Protein 8XSN (pdb70)

Sequence (357 aa):
MAFLMHLLVCVFGMGSWVTINGLWVELPLLVMELPEGWYLPSYLTVVIQLANIGPLLVTLLHHFRPSCLSEVPIIFTLLGVGTVTCIIFAFLWNMTSWVLDGHHSIAFLVLTFFLALVDCTSSVTFLPFMSRLPTYYLTTFFVGEGLSGLLPALVALAQGSAHFSPLVFFLLLSIMMACCLVAFFVLQRCCPAHLAFIYTLVAFVNALTNGMLPSVQTYSCLSYGPVAYHLAATLSIVANPLASLVSMFLPNRSLLFLGVLSVLGTCFGGYNMAMAVMSPCPLLQGHWGGEVLIVASWVLFSGCLSYVKVMLGVVLRDLSRSALLWCGAAVQLGSLLGALLMFPLVNVLRLFSSADF

Foldseek 3Di:
DVVVLLVLLLLLLLQLCQPVLLCLLCVLPLAPLAPPHQQVLLLLLLLLLVLLVQQVVVVVCCVPCVPVDDQVVVLLVLLVLLLVLLLVCLPQQNDWDCPPNDIDRPVNSVSSSSNSNSSSNSVVSVVVVCVVPDPVSVVSSVLSNQCSNPVSLVVLVVCPPHPDDCSVSSVVVSVSSVVSSVSVVVVVLVDPCPLVVLLVLLLQLLLLPRAALSSLLCLQFCLLDSNLSSLLSSLLSNLLSVLLVCCVVDPDLDPVVLVVLSVVLVVLSVVSVQSSLVPNDGPQRNHPVVSVVSSVSSSSSSSSSSNSNNSSVVVQVVVDVVSVVSSSVSSSVSSNVSSVVVNCVCPVVPSGDDDDD

Organism: Homo sapiens (NCBI:txid9606)

Secondary structure (DSSP, 8-state):
-HHHHHHHHHHHHHTTSHHHHHHHHHHHHHTTSSS-GGGHHHHHHHHHHHTTHHHHHHHHHHHH-TTT--HHHHHHHHHHHHHHHHHHHHHHSS--EE-SSSEE-HHHHHHHHHHHHHHHHHHHHSHHHHTSS-GGGHHHHHHHHHGGGHHHHHHHHHH----S-HHHHHHHHHHHHHHHHHHHHHH----THHHHHHHHHHHHHHIIIIIIGGGGHHHHHGGG-HHHHHHHHHHHHHHHHHHHHHHHHS----HHHHHHHHHHHHHHHHHHHHHHTTTTS-TTTT-HHHHHHHHHHHHHHHHHHHHHHHHHHHHHHHH-SHHHHHHHHHHHHHHHHHHHHHHHHHTTS--S-----

Solvent-accessible surface area: 17174 Å² total; per-residue (Å²): 191,68,164,94,69,39,102,30,0,25,44,0,0,36,4,7,74,1,3,16,28,0,0,29,3,1,0,25,38,0,9,93,142,18,64,54,13,47,41,1,1,3,58,0,5,23,27,15,16,105,0,30,92,7,24,110,84,27,70,87,107,61,154,75,44,90,110,86,41,52,75,42,76,49,0,64,82,24,4,24,65,0,21,82,8,3,73,66,1,2,132,62,26,90,107,44,47,167,54,166,128,16,106,63,3,81,24,0,47,68,18,0,62,91,2,0,49,9,1,3,9,3,54,56,11,7,59,88,26,4,94,92,37,78,119,79,1,49,66,32,3,69,44,0,76,21,56,12,5,52,85,1,0,89,29,3,72,67,10,38,61,101,134,57,61,19,62,65,0,6,73,62,3,12,106,22,3,36,75,1,54,102,8,0,102,52,18,68,202,163,79,127,60,122,76,54,106,15,33,89,22,5,22,107,0,7,15,16,24,55,0,39,3,22,4,0,7,1,3,0,0,35,26,32,22,91,74,5,2,15,57,0,2,0,59,16,32,26,15,51,2,94,11,17,67,82,1,99,170,136,83,57,132,52,62,151,95,0,17,100,35,7,95,91,0,44,83,57,2,41,76,0,40,38,20,0,80,107,11,70,97,10,55,88,40,83,105,229,30,0,72,91,89,0,19,45,5,9,45,80,6,17,14,24,0,3,27,0,52,51,3,2,19,46,23,0,75,74,115,48,133,70,3,42,111,162,17,34,62,16,34,50,103,4,4,50,106,2,2,86,98,4,60,57,61,2,32,106,114,160,102,19,54,60,32,143,154

GO terms:
  GO:0005634 nucleus (C, IDA)
  GO:0005737 cytoplasm (C, IDA)
  GO:0005886 plasma membrane (C, IDA)
  GO:0032217 riboflavin transmembrane transporter activity (F, IDA)
  GO:0032218 riboflavin transport (P, IDA)
  GO:0005886 plasma membrane (C, EXP)
  GO:0016324 apical plasma membrane (C, EXP)
  GO:0007605 sensory perception of sound (P, IMP)
  GO:0005886 plasma membrane (C, TAS)
  GO:0032217 riboflavin transmembrane transporter activity (F, TAS)
  GO:0006771 riboflavin metabolic process (P, TAS)
  GO:0005515 protein binding (F, IPI)
  GO:0031965 nuclear membrane (C, EXP)
  GO:0005737 cytoplasm (C, EXP)

B-factor: mean 60.99, std 13.21, range [39.33, 116.62]

Structure (mmCIF, N/CA/C/O backbone):
data_8XSN
#
_entry.id   8XSN
#
_cell.length_a   1.00
_cell.length_b   1.00
_cell.length_c   1.00
_cell.angle_alpha   90.00
_cell.angle_beta   90.00
_cell.angle_gamma   90.00
#
_symmetry.space_group_name_H-M   'P 1'
#
loop_
_entity.id
_entity.type
_entity.pdbx_description
1 polymer 'Solute carrier family 52, riboflavin transporter, member 3'
2 non-polymer RIBOFLAVIN
#
loop_
_atom_site.group_PDB
_atom_site.id
_atom_site.type_symbol
_atom_site.label_atom_id
_atom_site.label_alt_id
_atom_site.label_comp_id
_atom_site.label_asym_id
_atom_site.label_entity_id
_atom_site.label_seq_id
_atom_site.pdbx_PDB_ins_code
_atom_site.Cartn_x
_atom_site.Cartn_y
_atom_site.Cartn_z
_atom_site.occupancy
_atom_site.B_iso_or_equiv
_atom_site.auth_seq_id
_atom_site.auth_comp_id
_atom_site.auth_asym_id
_atom_site.auth_atom_id
_atom_site.pdbx_PDB_model_num
ATOM 1 N N . MET A 1 1 ? 134.994 126.341 114.252 1.00 90.70 1 MET A N 1
ATOM 2 C CA . MET A 1 1 ? 134.934 125.934 115.649 1.00 90.70 1 MET A CA 1
ATOM 3 C C . MET A 1 1 ? 134.970 127.137 116.590 1.00 90.70 1 MET A C 1
ATOM 4 O O . MET A 1 1 ? 135.953 127.359 117.290 1.00 90.70 1 MET A O 1
ATOM 9 N N . ALA A 1 2 ? 133.891 127.923 116.588 1.00 88.17 2 ALA A N 1
ATOM 10 C CA . ALA A 1 2 ? 133.772 129.015 117.547 1.00 88.17 2 ALA A CA 1
ATOM 11 C C . ALA A 1 2 ? 133.343 128.516 118.920 1.00 88.17 2 ALA A C 1
ATOM 12 O O . ALA A 1 2 ? 133.717 129.110 119.937 1.00 88.17 2 ALA A O 1
ATOM 14 N N . PHE A 1 3 ? 132.559 127.433 118.975 1.00 87.96 3 PHE A N 1
ATOM 15 C CA . PHE A 1 3 ? 132.005 126.954 120.238 1.00 87.96 3 PHE A CA 1
ATOM 16 C C . PHE A 1 3 ? 132.989 126.119 121.050 1.00 87.96 3 PHE A C 1
ATOM 17 O O . PHE A 1 3 ? 132.860 126.053 122.281 1.00 87.96 3 PHE A O 1
ATOM 25 N N . LEU A 1 4 ? 133.965 125.476 120.405 1.00 83.43 4 LEU A N 1
ATOM 26 C CA . LEU A 1 4 ? 135.039 124.857 121.173 1.00 83.43 4 LEU A CA 1
ATOM 27 C C . LEU A 1 4 ? 135.833 125.914 121.922 1.00 83.43 4 LEU A C 1
ATOM 28 O O . LEU A 1 4 ? 136.290 125.679 123.047 1.00 83.43 4 LEU A O 1
ATOM 33 N N . MET A 1 5 ? 135.992 127.092 121.313 1.00 80.82 5 MET A N 1
ATOM 34 C CA . MET A 1 5 ? 136.593 128.220 122.013 1.00 80.82 5 MET A CA 1
ATOM 35 C C . MET A 1 5 ? 135.790 128.584 123.254 1.00 80.82 5 MET A C 1
ATOM 36 O O . MET A 1 5 ? 136.363 128.899 124.300 1.00 80.82 5 MET A O 1
ATOM 41 N N . HIS A 1 6 ? 134.460 128.522 123.170 1.00 75.87 6 HIS A N 1
ATOM 42 C CA . HIS A 1 6 ? 133.644 128.856 124.332 1.00 75.87 6 HIS A CA 1
ATOM 43 C C . HIS A 1 6 ? 133.775 127.803 125.430 1.00 75.87 6 HIS A C 1
ATOM 44 O O . HIS A 1 6 ? 133.863 128.145 126.614 1.00 75.87 6 HIS A O 1
ATOM 51 N N . LEU A 1 7 ? 133.794 126.519 125.063 1.00 71.63 7 LEU A N 1
ATOM 52 C CA . LEU A 1 7 ? 133.989 125.489 126.085 1.00 71.63 7 LEU A CA 1
ATOM 53 C C . LEU A 1 7 ? 135.349 125.631 126.763 1.00 71.63 7 LEU A C 1
ATOM 54 O O . LEU A 1 7 ? 135.450 125.542 127.996 1.00 71.63 7 LEU A O 1
ATOM 59 N N . LEU A 1 8 ? 136.408 125.843 125.977 1.00 65.92 8 LEU A N 1
ATOM 60 C CA . LEU A 1 8 ? 137.728 126.046 126.567 1.00 65.92 8 LEU A CA 1
ATOM 61 C C . LEU A 1 8 ? 137.757 127.285 127.448 1.00 65.92 8 LEU A C 1
ATOM 62 O O . LEU A 1 8 ? 138.363 127.267 128.520 1.00 65.92 8 LEU A O 1
ATOM 67 N N . VAL A 1 9 ? 137.117 128.372 127.017 1.00 66.29 9 VAL A N 1
ATOM 68 C CA . VAL A 1 9 ? 137.136 129.600 127.800 1.00 66.29 9 VAL A CA 1
ATOM 69 C C . VAL A 1 9 ? 136.397 129.402 129.121 1.00 66.29 9 VAL A C 1
ATOM 70 O O . VAL A 1 9 ? 136.817 129.914 130.166 1.00 66.29 9 VAL A O 1
ATOM 74 N N . CYS A 1 10 ? 135.314 128.626 129.106 1.00 69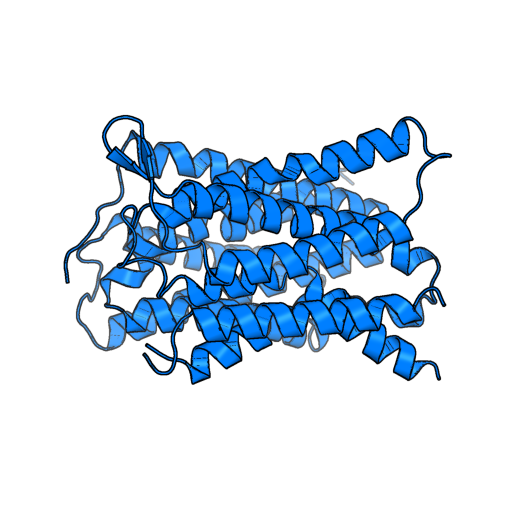.02 10 CYS A N 1
ATOM 75 C CA . CYS A 1 10 ? 134.619 128.301 130.349 1.00 69.02 10 CYS A CA 1
ATOM 76 C C . CYS A 1 10 ? 135.509 127.497 131.291 1.00 69.02 10 CYS A C 1
ATOM 77 O O . CYS A 1 10 ? 135.676 127.859 132.461 1.00 69.02 10 CYS A O 1
ATOM 80 N N . VAL A 1 11 ? 136.074 126.388 130.808 1.00 66.12 11 VAL A N 1
ATOM 81 C CA . VAL A 1 11 ? 136.885 125.558 131.692 1.00 66.12 11 VAL A CA 1
ATOM 82 C C . VAL A 1 11 ? 138.182 126.261 132.078 1.00 66.12 11 VAL A C 1
ATOM 83 O O . VAL A 1 11 ? 138.821 125.880 133.061 1.00 66.12 11 VAL A O 1
ATOM 87 N N . PHE A 1 12 ? 138.578 127.303 131.350 1.00 62.66 12 PHE A N 1
ATOM 88 C CA . PHE A 1 12 ? 139.788 128.036 131.702 1.00 62.66 12 PHE A CA 1
ATOM 89 C C . PHE A 1 12 ? 139.505 129.113 132.740 1.00 62.66 12 PHE A C 1
ATOM 90 O O . PHE A 1 12 ? 140.331 129.358 133.625 1.00 62.66 12 PHE A O 1
ATOM 98 N N . GLY A 1 13 ? 138.353 129.781 132.642 1.00 63.62 13 GLY A N 1
ATOM 99 C CA . GLY A 1 13 ? 137.985 130.755 133.655 1.00 63.62 13 GLY A CA 1
ATOM 100 C C . GLY A 1 13 ? 137.483 130.115 134.929 1.00 63.62 13 GLY A C 1
ATOM 101 O O . GLY A 1 13 ? 137.470 130.752 135.984 1.00 63.62 13 GLY A O 1
ATOM 102 N N . MET A 1 14 ? 137.053 128.856 134.846 1.00 65.99 14 MET A N 1
ATOM 103 C CA . MET A 1 14 ? 136.639 128.104 136.023 1.00 65.99 14 MET A CA 1
ATOM 104 C C . MET A 1 14 ? 137.751 128.036 137.063 1.00 65.99 14 MET A C 1
ATOM 105 O O . MET A 1 14 ? 137.538 128.326 138.243 1.00 65.99 14 MET A O 1
ATOM 110 N N . GLY A 1 15 ? 138.952 127.662 136.641 1.00 58.20 15 GLY A N 1
ATOM 111 C CA . GLY A 1 15 ? 140.046 127.486 137.573 1.00 58.20 15 GLY A CA 1
ATOM 112 C C . GLY A 1 15 ? 140.592 128.758 138.188 1.00 58.20 15 GLY A C 1
ATOM 113 O O . GLY A 1 15 ? 141.603 128.720 138.890 1.00 58.20 15 GLY A O 1
ATOM 114 N N . SER A 1 16 ? 139.937 129.893 137.944 1.00 54.18 16 SER A N 1
ATOM 115 C CA . SER A 1 16 ? 140.479 131.161 138.420 1.00 54.18 16 SER A CA 1
ATOM 116 C C . SER A 1 16 ? 140.362 131.307 139.930 1.00 54.18 16 SER A C 1
ATOM 117 O O . SER A 1 16 ? 141.109 132.085 140.528 1.00 54.18 16 SER A O 1
ATOM 120 N N . TRP A 1 17 ? 139.417 130.603 140.559 1.00 47.13 17 TRP A N 1
ATOM 121 C CA . TRP A 1 17 ? 139.236 130.688 142.002 1.00 47.13 17 TRP A CA 1
ATOM 122 C C . TRP A 1 17 ? 138.881 129.341 142.607 1.00 47.13 17 TRP A C 1
ATOM 123 O O . TRP A 1 17 ? 138.241 129.287 143.658 1.00 47.13 17 TRP A O 1
ATOM 134 N N . VAL A 1 18 ? 139.281 128.241 141.970 1.00 48.53 18 VAL A N 1
ATOM 135 C CA . VAL A 1 18 ? 138.780 126.938 142.395 1.00 48.53 18 VAL A CA 1
ATOM 136 C C . VAL A 1 18 ? 139.547 126.371 143.582 1.00 48.53 18 VAL A C 1
ATOM 137 O O . VAL A 1 18 ? 138.997 125.552 144.329 1.00 48.53 18 VAL A O 1
ATOM 141 N N . THR A 1 19 ? 140.788 126.802 143.805 1.00 47.14 19 THR A N 1
ATOM 142 C CA . THR A 1 19 ? 141.576 126.248 144.900 1.00 47.14 19 THR A CA 1
ATOM 143 C C . THR A 1 19 ? 141.110 126.788 146.246 1.00 47.14 19 THR A C 1
ATOM 144 O O . THR A 1 19 ? 140.924 126.026 147.199 1.00 47.14 19 THR A O 1
ATOM 148 N N . ILE A 1 20 ? 140.917 128.103 146.341 1.00 43.27 20 ILE A N 1
ATOM 149 C CA . ILE A 1 20 ? 140.420 128.698 147.579 1.00 43.27 20 ILE A CA 1
ATOM 150 C C . ILE A 1 20 ? 139.013 128.203 147.882 1.00 43.27 20 ILE A C 1
ATOM 151 O O . ILE A 1 20 ? 138.660 127.956 149.040 1.00 43.27 20 ILE A O 1
ATOM 156 N N . ASN A 1 21 ? 138.188 128.037 146.849 1.00 42.31 21 ASN A N 1
ATOM 157 C CA . ASN A 1 21 ? 136.837 127.544 147.073 1.00 42.31 21 ASN A CA 1
ATOM 158 C C . ASN A 1 21 ? 136.848 126.097 147.538 1.00 42.31 21 ASN A C 1
ATOM 159 O O . ASN A 1 21 ? 136.095 125.731 148.445 1.00 42.31 21 ASN A O 1
ATOM 164 N N . GLY A 1 22 ? 137.702 125.260 146.949 1.00 44.47 22 GLY A N 1
ATOM 165 C CA . GLY A 1 22 ? 137.830 123.898 147.443 1.00 44.47 22 GLY A CA 1
ATOM 166 C C . GLY A 1 22 ? 138.326 123.843 148.875 1.00 44.47 22 GLY A C 1
ATOM 167 O O . GLY A 1 22 ? 137.840 123.047 149.684 1.00 44.47 22 GLY A O 1
ATOM 168 N N . LEU A 1 23 ? 139.295 124.696 149.212 1.00 42.87 23 LEU A N 1
ATOM 169 C CA . LEU A 1 23 ? 139.788 124.757 150.583 1.00 42.87 23 LEU A CA 1
ATOM 170 C C . LEU A 1 23 ? 138.680 125.141 151.550 1.00 42.87 23 LEU A C 1
ATOM 171 O O . LEU A 1 23 ? 138.503 124.492 152.584 1.00 42.87 23 LEU A O 1
ATOM 176 N N . TRP A 1 24 ? 137.921 126.191 151.235 1.00 39.33 24 TRP A N 1
ATOM 177 C CA . TRP A 1 24 ? 136.880 126.641 152.149 1.00 39.33 24 TRP A CA 1
ATOM 178 C C . TRP A 1 24 ? 135.714 125.673 152.225 1.00 39.33 24 TRP A C 1
ATOM 179 O O . TRP A 1 24 ? 134.992 125.678 153.224 1.00 39.33 24 TRP A O 1
ATOM 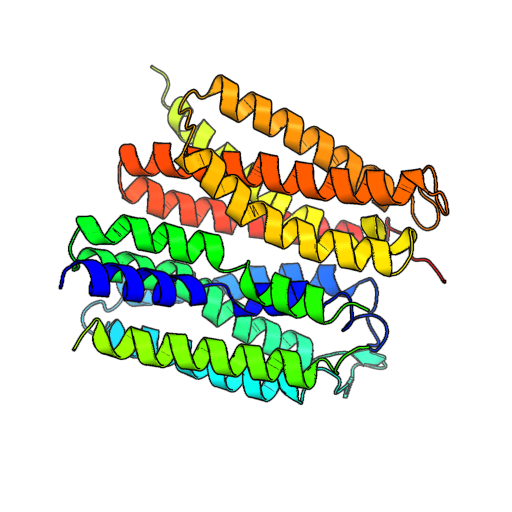190 N N . VAL A 1 25 ? 135.502 124.851 151.202 1.00 40.93 25 VAL A N 1
ATOM 191 C CA . VAL A 1 25 ? 134.430 123.871 151.300 1.00 40.93 25 VAL A CA 1
ATOM 192 C C . VAL A 1 25 ? 134.893 122.631 152.049 1.00 40.93 25 VAL A C 1
ATOM 193 O O . VAL A 1 25 ? 134.081 121.941 152.669 1.00 40.93 25 VAL A O 1
ATOM 197 N N . GLU A 1 26 ? 136.191 122.329 152.024 1.00 48.62 26 GLU A N 1
ATOM 198 C CA . GLU A 1 26 ? 136.702 121.229 152.836 1.00 48.62 26 GLU A CA 1
ATOM 199 C C . GLU A 1 26 ? 136.963 121.642 154.280 1.00 48.62 26 GLU A C 1
ATOM 200 O O . GLU A 1 26 ? 137.093 120.773 155.146 1.00 48.62 26 GLU A O 1
ATOM 206 N N . LEU A 1 27 ? 137.028 122.942 154.554 1.00 46.44 27 LEU A N 1
ATOM 207 C CA . LEU A 1 27 ? 137.336 123.419 155.900 1.00 46.44 27 LEU A CA 1
ATOM 208 C C . LEU A 1 27 ? 136.458 122.848 157.003 1.00 46.44 27 LEU A C 1
ATOM 209 O O . LEU A 1 27 ? 136.964 122.699 158.126 1.00 46.44 27 LEU A O 1
ATOM 214 N N . PRO A 1 28 ? 135.173 122.543 156.797 1.00 48.84 28 PRO A N 1
ATOM 215 C CA . PRO A 1 28 ? 134.404 121.901 157.871 1.00 48.84 28 PRO A CA 1
ATOM 216 C C . PRO A 1 28 ? 134.969 120.580 158.381 1.00 48.84 28 PRO A C 1
ATOM 217 O O . PRO A 1 28 ? 134.446 120.037 159.357 1.00 48.84 28 PRO A O 1
ATOM 221 N N . LEU A 1 29 ? 136.016 120.046 157.751 1.00 54.36 29 LEU A N 1
ATOM 222 C CA . LEU A 1 29 ? 136.715 118.881 158.277 1.00 54.36 29 LEU A CA 1
ATOM 223 C C . LEU A 1 29 ? 138.151 119.157 158.695 1.00 54.36 29 LEU A C 1
ATOM 224 O O . LEU A 1 29 ? 138.694 118.393 159.500 1.00 54.36 29 LEU A O 1
ATOM 229 N N . LEU A 1 30 ? 138.782 120.212 158.173 1.00 55.60 30 LEU A N 1
ATOM 230 C CA . LEU A 1 30 ? 140.164 120.510 158.537 1.00 55.60 30 LEU A CA 1
ATOM 231 C C . LEU A 1 30 ? 140.255 121.059 159.951 1.00 55.60 30 LEU A C 1
ATOM 232 O O . LEU A 1 30 ? 141.213 120.769 160.674 1.00 55.60 30 LEU A O 1
ATOM 237 N N . VAL A 1 31 ? 139.279 121.862 160.361 1.00 56.58 31 VAL A N 1
ATOM 238 C CA . VAL A 1 31 ? 139.164 122.258 161.756 1.00 56.58 31 VAL A CA 1
ATOM 239 C C . VAL A 1 31 ? 138.839 121.001 162.547 1.00 56.58 31 VAL A C 1
ATOM 240 O O . VAL A 1 31 ? 138.483 119.970 161.965 1.00 56.58 31 VAL A O 1
ATOM 244 N N . MET A 1 32 ? 138.980 121.066 163.869 1.00 69.44 32 MET A N 1
ATOM 245 C CA . MET A 1 32 ? 138.737 119.970 164.806 1.00 69.44 32 MET A CA 1
ATOM 246 C C . MET A 1 32 ? 139.849 118.924 164.808 1.00 69.44 32 MET A C 1
ATOM 247 O O . MET A 1 32 ? 139.782 117.977 165.600 1.00 69.44 32 MET A O 1
ATOM 249 N N . GLU A 1 33 ? 140.858 119.046 163.941 1.00 70.59 33 GLU A N 1
ATOM 250 C CA . GLU A 1 33 ? 142.026 118.177 164.036 1.00 70.59 33 GLU A CA 1
ATOM 251 C C . GLU A 1 33 ? 143.317 118.984 164.021 1.00 70.59 33 GLU A C 1
ATOM 252 O O . GLU A 1 33 ? 144.401 118.402 163.909 1.00 70.59 33 GLU A O 1
ATOM 258 N N . LEU A 1 34 ? 143.219 120.301 164.130 1.00 67.36 34 LEU A N 1
ATOM 259 C CA . LEU A 1 34 ? 144.332 121.232 164.159 1.00 67.36 34 LEU A CA 1
ATOM 260 C C . LEU A 1 34 ? 144.309 121.991 165.478 1.00 67.36 34 LEU A C 1
ATOM 261 O O . LEU A 1 34 ? 143.276 122.040 166.154 1.00 67.36 34 LEU A O 1
ATOM 266 N N . PRO A 1 35 ? 145.429 122.593 165.882 1.00 71.56 35 PRO A N 1
ATOM 267 C CA . PRO A 1 35 ? 145.432 123.301 167.166 1.00 71.56 35 PRO A CA 1
ATOM 268 C C . PRO A 1 35 ? 144.547 124.528 167.183 1.00 71.56 35 PRO A C 1
ATOM 269 O O . PRO A 1 35 ? 144.073 124.912 168.258 1.00 71.56 35 PRO A O 1
ATOM 273 N N . GLU A 1 36 ? 144.301 125.155 166.034 1.00 70.94 36 GLU A N 1
ATOM 274 C CA . GLU A 1 36 ? 143.625 126.449 166.041 1.00 70.94 36 GLU A CA 1
ATOM 275 C C . GLU A 1 36 ? 142.140 126.304 166.352 1.00 70.94 36 GLU A C 1
ATOM 276 O O . GLU A 1 36 ? 141.636 126.897 167.312 1.00 70.94 36 GLU A O 1
ATOM 282 N N . GLY A 1 37 ? 141.422 125.530 165.551 1.00 64.36 37 GLY A N 1
ATOM 283 C CA . GLY A 1 37 ? 140.002 125.364 165.801 1.00 64.36 37 GLY A CA 1
ATOM 284 C C . GLY A 1 37 ? 139.206 126.550 165.292 1.00 64.36 37 GLY A C 1
ATOM 285 O O . GLY A 1 37 ? 139.295 126.936 164.123 1.00 64.36 37 GLY A O 1
ATOM 286 N N . TRP A 1 38 ? 138.421 127.148 166.189 1.00 62.16 38 TRP A N 1
ATOM 287 C CA . TRP A 1 38 ? 137.420 128.128 165.788 1.00 62.16 38 TRP A CA 1
ATOM 288 C C . TRP A 1 38 ? 138.029 129.459 165.378 1.00 62.16 38 TRP A C 1
ATOM 289 O O . TRP A 1 38 ? 137.318 130.298 164.816 1.00 62.16 38 TRP A O 1
ATOM 300 N N . TYR A 1 39 ? 139.315 129.678 165.646 1.00 62.18 39 TYR A N 1
ATOM 301 C CA . TYR A 1 39 ? 139.990 130.914 165.258 1.00 62.18 39 TYR A CA 1
ATOM 302 C C . TYR A 1 39 ? 140.508 130.897 163.827 1.00 62.18 39 TYR A C 1
ATOM 303 O O . TYR A 1 39 ? 140.881 131.955 163.314 1.00 62.18 39 TYR A O 1
ATOM 312 N N . LEU A 1 40 ? 140.527 129.737 163.174 1.00 56.74 40 LEU A N 1
ATOM 313 C CA . LEU A 1 40 ? 141.245 129.593 161.908 1.00 56.74 40 LEU A CA 1
ATOM 314 C C . LEU A 1 40 ? 140.719 130.497 160.798 1.00 56.74 40 LEU A C 1
ATOM 315 O O . LEU A 1 40 ? 141.543 131.092 160.080 1.00 56.74 40 LEU A O 1
ATOM 320 N N . PRO A 1 41 ? 139.408 130.641 160.577 1.00 51.11 41 PRO A N 1
ATOM 321 C CA . PRO A 1 41 ? 138.966 131.573 159.533 1.00 51.11 41 PRO A CA 1
ATOM 322 C C . PRO A 1 41 ? 139.399 132.999 159.780 1.00 51.11 41 PRO A C 1
ATOM 323 O O . PRO A 1 41 ? 139.641 133.737 158.815 1.00 51.11 41 PRO A O 1
ATOM 327 N N . SER A 1 42 ? 139.522 133.407 161.044 1.00 50.39 42 SER A N 1
ATOM 328 C CA . SER A 1 42 ? 139.888 134.787 161.338 1.00 50.39 42 SER A CA 1
ATOM 329 C C . SER A 1 42 ? 141.250 135.144 160.766 1.00 50.39 42 SER A C 1
ATOM 330 O O . SER A 1 42 ? 141.443 136.263 160.281 1.00 50.39 42 SER A O 1
ATOM 333 N N . TYR A 1 43 ? 142.207 134.218 160.822 1.00 50.66 43 TYR A N 1
ATOM 334 C CA . TYR A 1 43 ? 143.479 134.426 160.146 1.00 50.66 43 TYR A CA 1
ATOM 335 C C . TYR A 1 43 ? 143.336 134.209 158.650 1.00 50.66 43 TYR A C 1
ATOM 336 O O . TYR A 1 43 ? 143.659 135.098 157.858 1.00 50.66 43 TYR A O 1
ATOM 345 N N . LEU A 1 44 ? 142.792 133.053 158.250 1.00 45.69 44 LEU A N 1
ATOM 346 C CA . LEU A 1 44 ? 142.684 132.709 156.835 1.00 45.69 44 LEU A CA 1
ATOM 347 C C . LEU A 1 44 ? 142.080 133.817 155.990 1.00 45.69 44 LEU A C 1
ATOM 348 O O . LEU A 1 44 ? 142.300 133.828 154.778 1.00 45.69 44 LEU A O 1
ATOM 353 N N . THR A 1 45 ? 141.331 134.743 156.580 1.00 44.64 45 THR A N 1
ATOM 354 C CA . THR A 1 45 ? 140.814 135.861 155.799 1.00 44.64 45 THR A CA 1
ATOM 355 C C . THR A 1 45 ? 141.847 136.977 155.650 1.00 44.64 45 THR A C 1
ATOM 356 O O . THR A 1 45 ? 142.049 137.502 154.549 1.00 44.64 45 THR A O 1
ATOM 360 N N . VAL A 1 46 ? 142.515 137.346 156.746 1.00 43.41 46 VAL A N 1
ATOM 361 C CA . VAL A 1 46 ? 143.521 138.405 156.681 1.00 43.41 46 VAL A CA 1
ATOM 362 C C . VAL A 1 46 ? 144.707 137.968 155.833 1.00 43.41 46 VAL A C 1
ATOM 363 O O . VAL A 1 46 ? 145.302 138.775 155.115 1.00 43.41 46 VAL A O 1
ATOM 367 N N . VAL A 1 47 ? 145.063 136.685 155.889 1.00 44.50 47 VAL A N 1
ATOM 368 C CA . VAL A 1 47 ? 146.146 136.174 155.049 1.00 44.50 47 VAL A CA 1
ATOM 369 C C . VAL A 1 47 ? 145.773 136.285 153.576 1.00 44.50 47 VAL A C 1
ATOM 370 O O . VAL A 1 47 ? 146.540 136.806 152.756 1.00 44.50 47 VAL A O 1
ATOM 374 N N . ILE A 1 48 ? 144.586 135.795 153.220 1.00 44.72 48 ILE A N 1
ATOM 375 C CA . ILE A 1 48 ? 144.142 135.856 151.832 1.00 44.72 48 ILE A CA 1
ATOM 376 C C . ILE A 1 48 ? 144.101 137.291 151.343 1.00 44.72 48 ILE A C 1
ATOM 377 O O . ILE A 1 48 ? 144.430 137.566 150.186 1.00 44.72 48 ILE A O 1
ATOM 382 N N . GLN A 1 49 ? 143.724 138.234 152.206 1.00 45.92 49 GLN A N 1
ATOM 383 C CA . GLN A 1 49 ? 143.624 139.618 151.760 1.00 45.92 49 GLN A CA 1
ATOM 384 C C . GLN A 1 49 ? 144.953 140.360 151.766 1.00 45.92 49 GLN A C 1
ATOM 385 O O . GLN A 1 49 ? 145.118 141.299 150.984 1.00 45.92 49 GLN A O 1
ATOM 391 N N . LEU A 1 50 ? 145.900 139.977 152.622 1.00 48.04 50 LEU A N 1
ATOM 392 C CA . LEU A 1 50 ? 147.250 140.515 152.511 1.00 48.04 50 LEU A CA 1
ATOM 393 C C . LEU A 1 50 ? 147.956 139.960 151.291 1.00 48.04 50 LEU A C 1
ATOM 394 O O . LEU A 1 50 ? 148.907 140.569 150.792 1.00 48.04 50 LEU A O 1
ATOM 399 N N . ALA A 1 51 ? 147.509 138.808 150.797 1.00 49.07 51 ALA A N 1
ATOM 400 C CA . ALA A 1 51 ? 148.061 138.257 149.568 1.00 49.07 51 ALA A CA 1
ATOM 401 C C . ALA A 1 51 ? 147.744 139.146 148.373 1.00 49.07 51 ALA A C 1
ATOM 402 O O . ALA A 1 51 ? 148.110 138.820 147.242 1.00 49.07 51 ALA A O 1
ATOM 404 N N . ASN A 1 52 ? 147.060 140.263 148.604 1.00 50.49 52 ASN A N 1
ATOM 405 C CA . ASN A 1 52 ? 146.872 141.271 147.566 1.00 50.49 52 ASN A CA 1
ATOM 406 C C . ASN A 1 52 ? 148.110 142.035 147.295 1.00 50.49 52 ASN A C 1
ATOM 407 O O . ASN A 1 52 ? 148.056 143.053 146.609 1.00 50.49 52 ASN A O 1
ATOM 412 N N . ILE A 1 53 ? 149.239 141.594 147.848 1.00 54.45 53 ILE A N 1
ATOM 413 C CA . ILE A 1 53 ? 150.525 142.136 147.439 1.00 54.45 53 ILE A CA 1
ATOM 414 C C . ILE A 1 53 ? 150.891 141.678 146.034 1.00 54.45 53 ILE A C 1
ATOM 415 O O . ILE A 1 53 ? 151.768 142.278 145.403 1.00 54.45 53 ILE A O 1
ATOM 420 N N . GLY A 1 54 ? 150.224 140.647 145.521 1.00 59.60 54 GLY A N 1
ATOM 421 C CA . GLY A 1 54 ? 150.466 140.152 144.190 1.00 59.60 54 GLY A CA 1
ATOM 422 C C . GLY A 1 54 ? 150.050 141.127 143.109 1.00 59.60 54 GLY A C 1
ATOM 423 O O . GLY A 1 54 ? 150.890 141.662 142.383 1.00 59.60 54 GLY A O 1
ATOM 424 N N . PRO A 1 55 ? 148.742 141.376 142.975 1.00 57.64 55 PRO A N 1
ATOM 425 C CA . PRO A 1 55 ? 148.280 142.277 141.907 1.00 57.64 55 PRO A CA 1
ATOM 426 C C . PRO A 1 55 ? 148.896 143.664 141.958 1.00 57.64 55 PRO A C 1
ATOM 427 O O . PRO A 1 55 ? 149.142 144.265 140.906 1.00 57.64 55 PRO A O 1
ATOM 431 N N . LEU A 1 56 ? 149.163 144.192 143.149 1.00 62.48 56 LEU A N 1
ATOM 432 C CA . LEU A 1 56 ? 149.872 145.462 143.242 1.00 62.48 56 LEU A CA 1
ATOM 433 C C . LEU A 1 56 ? 151.238 145.368 142.576 1.00 62.48 56 LEU A C 1
ATOM 434 O O . LEU A 1 56 ? 151.635 146.257 141.815 1.00 62.48 56 LEU A O 1
ATOM 439 N N . LEU A 1 57 ? 151.968 144.280 142.835 1.00 64.03 57 LEU A N 1
ATOM 440 C CA . LEU A 1 57 ? 153.297 144.133 142.249 1.00 64.03 57 LEU A CA 1
ATOM 441 C C . LEU A 1 57 ? 153.220 143.905 140.744 1.00 64.03 57 LEU A C 1
ATOM 442 O O . LEU A 1 57 ? 154.059 144.411 139.991 1.00 64.03 57 LEU A O 1
ATOM 447 N N . VAL A 1 58 ? 152.221 143.152 140.283 1.00 65.01 58 VAL A N 1
ATOM 448 C CA . VAL A 1 58 ? 152.067 142.937 138.846 1.00 65.01 58 VAL A CA 1
ATOM 449 C C . VAL A 1 58 ? 151.772 144.253 138.142 1.00 65.01 58 VAL A C 1
ATOM 450 O O . VAL A 1 58 ? 152.303 144.525 137.059 1.00 65.01 58 VAL A O 1
ATOM 454 N N . THR A 1 59 ? 150.938 145.102 138.746 1.00 67.54 59 THR A N 1
ATOM 455 C CA . THR A 1 59 ? 150.676 146.407 138.148 1.00 67.54 59 THR A CA 1
ATOM 456 C C . THR A 1 59 ? 151.923 147.281 138.171 1.00 67.54 59 THR A C 1
ATOM 457 O O . THR A 1 59 ? 152.217 147.982 137.195 1.00 67.54 59 THR A O 1
ATOM 461 N N . LEU A 1 60 ? 152.677 147.245 139.269 1.00 70.25 60 LEU A N 1
ATOM 462 C CA . LEU A 1 60 ? 153.916 148.012 139.320 1.00 70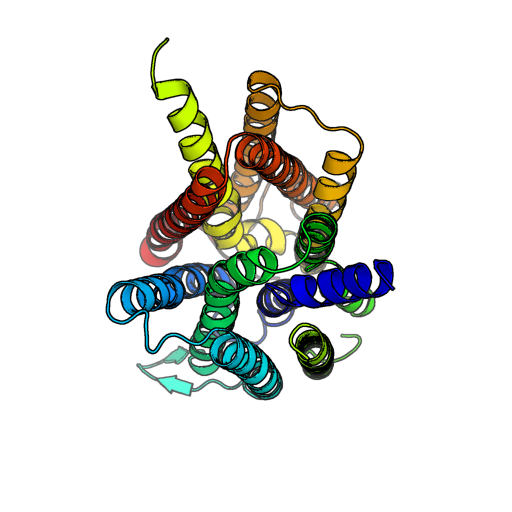.25 60 LEU A CA 1
ATOM 463 C C . LEU A 1 60 ? 154.876 147.582 138.216 1.00 70.25 60 LEU A C 1
ATOM 464 O O . LEU A 1 60 ? 155.528 148.422 137.585 1.00 70.25 60 LEU A O 1
ATOM 469 N N . LEU A 1 61 ? 154.966 146.277 137.964 1.00 73.83 61 LEU A N 1
ATOM 470 C CA . LEU A 1 61 ? 155.905 145.778 136.964 1.00 73.83 61 LEU A CA 1
ATOM 471 C C . LEU A 1 61 ? 155.392 146.020 135.549 1.00 73.83 61 LEU A C 1
ATOM 472 O O . LEU A 1 61 ? 156.184 146.130 134.606 1.00 73.83 61 LEU A O 1
ATOM 477 N N . HIS A 1 62 ? 154.071 146.080 135.371 1.00 80.15 62 HIS A N 1
ATOM 478 C CA . HIS A 1 62 ? 153.524 146.471 134.075 1.00 80.15 62 HIS A CA 1
ATOM 479 C C . HIS A 1 62 ? 153.797 147.940 133.786 1.00 80.15 62 HIS A C 1
ATOM 480 O O . HIS A 1 62 ? 154.025 148.323 132.634 1.00 80.15 62 HIS A O 1
ATOM 487 N N . HIS A 1 63 ? 153.764 148.781 134.822 1.00 86.06 63 HIS A N 1
ATOM 488 C CA . HIS A 1 63 ? 153.982 150.212 134.626 1.00 86.06 63 HIS A CA 1
ATOM 489 C C . HIS A 1 63 ? 155.462 150.538 134.456 1.00 86.06 63 HIS A C 1
ATOM 490 O O . HIS A 1 63 ? 155.824 151.439 133.691 1.00 86.06 63 HIS A O 1
ATOM 497 N N . PHE A 1 64 ? 156.333 149.827 135.175 1.00 86.87 64 PHE A N 1
ATOM 498 C CA . PHE A 1 64 ? 157.753 150.165 135.159 1.00 86.87 64 PHE A CA 1
ATOM 499 C C . PHE A 1 64 ? 158.404 149.788 133.833 1.00 86.87 64 PHE A C 1
ATOM 500 O O . PHE A 1 64 ? 158.976 150.644 133.148 1.00 86.87 64 PHE A O 1
ATOM 502 N N . ARG A 1 65 ? 158.331 148.513 133.453 1.00 89.58 65 ARG A N 1
ATOM 503 C CA . ARG A 1 65 ? 158.980 148.008 132.241 1.00 89.58 65 ARG A CA 1
ATOM 504 C C . ARG A 1 65 ? 157.996 147.150 131.461 1.00 89.58 65 ARG A C 1
ATOM 505 O O . ARG A 1 65 ? 158.071 145.915 131.475 1.00 89.58 65 ARG A O 1
ATOM 507 N N . PRO A 1 66 ? 157.055 147.780 130.748 1.00 93.83 66 PRO A N 1
ATOM 508 C CA . PRO A 1 66 ? 156.072 146.993 129.984 1.00 93.83 66 PRO A CA 1
ATOM 509 C C . PRO A 1 66 ? 156.690 146.201 128.848 1.00 93.83 66 PRO A C 1
ATOM 510 O O . PRO A 1 66 ? 156.067 145.258 128.344 1.00 93.83 66 PRO A O 1
ATOM 514 N N . SER A 1 67 ? 157.898 146.570 128.419 1.00 99.23 67 SER A N 1
ATOM 515 C CA . SER A 1 67 ? 158.546 145.854 127.326 1.00 99.23 67 SER A CA 1
ATOM 516 C C . SER A 1 67 ? 158.883 144.421 127.720 1.00 99.23 67 SER A C 1
ATOM 517 O O . SER A 1 67 ? 158.702 143.493 126.924 1.00 99.23 67 SER A O 1
ATOM 520 N N . CYS A 1 68 ? 159.380 144.220 128.943 1.00 99.12 68 CYS A N 1
ATOM 521 C CA . CYS A 1 68 ? 159.758 142.877 129.372 1.00 99.12 68 CYS A CA 1
ATOM 522 C C . CYS A 1 68 ? 158.533 142.029 129.686 1.00 99.12 68 CYS A C 1
ATOM 523 O O . CYS A 1 68 ? 158.622 140.796 129.746 1.00 99.12 68 CYS A O 1
ATOM 525 N N . LEU A 1 69 ? 157.385 142.670 129.898 1.00 95.68 69 LEU A N 1
ATOM 526 C CA . LEU A 1 69 ? 156.176 141.952 130.279 1.00 95.68 69 LEU A CA 1
ATOM 527 C C . LEU A 1 69 ? 155.783 140.929 129.218 1.00 95.68 69 LEU A C 1
ATOM 528 O O . LEU A 1 69 ? 155.743 141.227 128.021 1.00 95.68 69 LEU A O 1
ATOM 530 N N . SER A 1 70 ? 155.504 139.710 129.673 1.00 86.28 70 SER A N 1
ATOM 531 C CA . SER A 1 70 ? 155.043 138.619 128.827 1.00 86.28 70 SER A CA 1
ATOM 532 C C . SER A 1 70 ? 153.975 137.850 129.585 1.00 86.28 70 SER A C 1
ATOM 533 O O . SER A 1 70 ? 154.222 137.386 130.701 1.00 86.28 70 SER A O 1
ATOM 536 N N . GLU A 1 71 ? 152.797 137.703 128.975 1.00 83.25 71 GLU A N 1
ATOM 537 C CA . GLU A 1 71 ? 151.609 137.321 129.735 1.00 83.25 71 GLU A CA 1
ATOM 538 C C . GLU A 1 71 ? 151.482 135.808 129.886 1.00 83.25 71 GLU A C 1
ATOM 539 O O . GLU A 1 71 ? 151.135 135.311 130.965 1.00 83.25 71 GLU A O 1
ATOM 545 N N . VAL A 1 72 ? 151.731 135.061 128.814 1.00 74.18 72 VAL A N 1
ATOM 546 C CA . VAL A 1 72 ? 151.550 133.608 128.821 1.00 74.18 72 VAL A CA 1
ATOM 547 C C . VAL A 1 72 ? 152.541 132.914 129.757 1.00 74.18 72 VAL A C 1
ATOM 548 O O . VAL A 1 72 ? 152.153 131.955 130.443 1.00 74.18 72 VAL A O 1
ATOM 552 N N . PRO A 1 73 ? 153.813 133.326 129.832 1.00 73.25 73 PRO A N 1
ATOM 553 C CA . PRO A 1 73 ? 154.660 132.756 130.889 1.00 73.25 73 PRO A CA 1
ATOM 554 C C . PRO A 1 73 ? 154.133 133.064 132.275 1.00 73.25 73 PRO A C 1
ATOM 555 O O . PRO A 1 73 ? 154.211 132.210 133.163 1.00 73.25 73 PRO A O 1
ATOM 559 N N . ILE A 1 74 ? 153.571 134.259 132.475 1.00 70.46 74 ILE A N 1
ATOM 560 C CA . ILE A 1 74 ? 152.997 134.605 133.772 1.00 70.46 74 ILE A CA 1
ATOM 561 C C . ILE A 1 74 ? 151.871 133.646 134.128 1.00 70.46 74 ILE A C 1
ATOM 562 O O . ILE A 1 74 ? 151.818 133.110 135.242 1.00 70.46 74 ILE A O 1
ATOM 567 N N . ILE A 1 75 ? 150.966 133.392 133.183 1.00 65.25 75 ILE A N 1
ATOM 568 C CA . ILE A 1 75 ? 149.807 132.562 133.494 1.00 65.25 75 ILE A CA 1
ATOM 569 C C . ILE A 1 75 ? 150.207 131.098 133.640 1.00 65.25 75 ILE A C 1
ATOM 570 O O . ILE A 1 75 ? 149.648 130.371 134.474 1.00 65.25 75 ILE A O 1
ATOM 575 N N . PHE A 1 76 ? 151.185 130.634 132.857 1.00 66.05 76 PHE A N 1
ATOM 576 C CA . PHE A 1 76 ? 151.647 129.259 133.035 1.00 66.05 76 PHE A CA 1
ATOM 577 C C . PHE A 1 76 ? 152.348 129.090 134.376 1.00 66.05 76 PHE A C 1
ATOM 578 O O . PHE A 1 76 ? 152.184 128.064 135.048 1.00 66.05 76 PHE A O 1
ATOM 586 N N . THR A 1 77 ? 153.131 130.090 134.784 1.00 63.99 77 THR A N 1
ATOM 587 C CA . THR A 1 77 ? 153.689 130.099 136.128 1.00 63.99 77 THR A CA 1
ATOM 588 C C . THR A 1 77 ? 152.588 129.976 137.169 1.00 63.99 77 THR A C 1
ATOM 589 O O . THR A 1 77 ? 152.678 129.151 138.085 1.00 63.99 77 THR A O 1
ATOM 593 N N . LEU A 1 78 ? 151.533 130.784 137.036 1.00 58.10 78 LEU A N 1
ATOM 594 C CA . LEU A 1 78 ? 150.452 130.746 138.014 1.00 58.10 78 LEU A CA 1
ATOM 595 C C . LEU A 1 78 ? 149.808 129.371 138.084 1.00 58.10 78 LEU A C 1
ATOM 596 O O . LEU A 1 78 ? 149.613 128.835 139.180 1.00 58.10 78 LEU A O 1
ATOM 601 N N . LEU A 1 79 ? 149.503 128.765 136.936 1.00 58.54 79 LEU A N 1
ATOM 602 C CA . LEU A 1 79 ? 148.798 127.484 136.958 1.00 58.54 79 LEU A CA 1
ATOM 603 C C . LEU A 1 79 ? 149.681 126.346 137.462 1.00 58.54 79 LEU A C 1
ATOM 604 O O . LEU A 1 79 ? 149.212 125.476 138.208 1.00 58.54 79 LEU A O 1
ATOM 609 N N . GLY A 1 80 ? 150.960 126.330 137.078 1.00 57.49 80 GLY A N 1
ATOM 610 C CA . GLY A 1 80 ? 151.855 125.307 137.594 1.00 57.49 80 GLY A CA 1
ATOM 611 C C . GLY A 1 80 ? 152.081 125.430 139.089 1.00 57.49 80 GLY A C 1
ATOM 612 O O . GLY A 1 80 ? 152.107 124.427 139.810 1.00 57.49 80 GLY A O 1
ATOM 613 N N . VAL A 1 81 ? 152.258 126.661 139.574 1.00 56.58 81 VAL A N 1
ATOM 614 C CA . VAL A 1 81 ? 152.380 126.872 141.010 1.00 56.58 81 VAL A CA 1
ATOM 615 C C . VAL A 1 81 ? 151.115 126.409 141.715 1.00 56.58 81 VAL A C 1
ATOM 616 O O . VAL A 1 81 ? 151.177 125.800 142.787 1.00 56.58 81 VAL A O 1
ATOM 620 N N . GLY A 1 82 ? 149.951 126.663 141.116 1.00 55.51 82 GLY A N 1
ATOM 621 C CA . GLY A 1 82 ? 148.714 126.178 141.706 1.00 55.51 82 GLY A CA 1
ATOM 622 C C . GLY A 1 82 ? 148.690 124.668 141.842 1.00 55.51 82 GLY A C 1
ATOM 623 O O . GLY A 1 82 ? 148.351 124.131 142.900 1.00 55.51 82 GLY A O 1
ATOM 624 N N . THR A 1 83 ? 149.066 123.962 140.774 1.00 54.73 83 THR A N 1
ATOM 625 C CA . THR A 1 83 ? 149.023 122.500 140.806 1.00 54.73 83 THR A CA 1
ATOM 626 C C . THR A 1 83 ? 149.994 121.934 141.838 1.00 54.73 83 THR A C 1
ATOM 627 O O . THR A 1 83 ? 149.637 121.045 142.626 1.00 54.73 83 THR A O 1
ATOM 631 N N . VAL A 1 84 ? 151.234 122.434 141.852 1.00 54.10 84 VAL A N 1
ATOM 632 C CA . VAL A 1 84 ? 152.211 121.906 142.802 1.00 54.10 84 VAL A CA 1
ATOM 633 C C . VAL A 1 84 ? 151.815 122.259 144.230 1.00 54.10 84 VAL A C 1
ATOM 634 O O . VAL A 1 84 ? 151.992 121.455 145.153 1.00 54.10 84 VAL A O 1
ATOM 638 N N . THR A 1 85 ? 151.263 123.454 144.440 1.00 53.93 85 THR A N 1
ATOM 639 C CA . THR A 1 85 ? 150.841 123.842 145.777 1.00 53.93 85 THR A CA 1
ATOM 640 C C . THR A 1 85 ? 149.692 122.968 146.255 1.00 53.93 85 THR A C 1
ATOM 641 O O . THR A 1 85 ? 149.601 122.648 147.440 1.00 53.93 85 THR A O 1
ATOM 645 N N . CYS A 1 86 ? 148.818 122.543 145.343 1.00 53.79 86 CYS A N 1
ATOM 646 C CA . CYS A 1 86 ? 147.751 121.631 145.744 1.00 53.79 86 CYS A CA 1
ATOM 647 C C . CYS A 1 86 ? 148.296 120.249 146.087 1.00 53.79 86 CYS A C 1
ATOM 648 O O . CYS A 1 86 ? 147.877 119.641 147.080 1.00 53.79 86 CYS A O 1
ATOM 651 N N . ILE A 1 87 ? 149.233 119.733 145.285 1.00 52.01 87 ILE A N 1
ATOM 652 C CA . ILE A 1 87 ? 149.805 118.421 145.600 1.00 52.01 87 ILE A CA 1
ATOM 653 C C . ILE A 1 87 ? 150.530 118.462 146.940 1.00 52.01 87 ILE A C 1
ATOM 654 O O . ILE A 1 87 ? 150.532 117.480 147.693 1.00 52.01 87 ILE A O 1
ATOM 659 N N . ILE A 1 88 ? 151.166 119.594 147.253 1.00 53.88 88 ILE A N 1
ATOM 660 C CA . ILE A 1 88 ? 151.846 119.741 148.538 1.00 53.88 88 ILE A CA 1
ATOM 661 C C . ILE A 1 88 ? 150.834 119.855 149.670 1.00 53.88 88 ILE A C 1
ATOM 662 O O . ILE A 1 88 ? 150.936 119.162 150.688 1.00 53.88 88 ILE A O 1
ATOM 667 N N . PHE A 1 89 ? 149.835 120.724 149.503 1.00 54.96 89 PHE A N 1
ATOM 668 C CA . PHE A 1 89 ? 148.785 120.893 150.498 1.00 54.96 89 PHE A CA 1
ATOM 669 C C . PHE A 1 89 ? 148.109 119.571 150.816 1.00 54.96 89 PHE A C 1
ATOM 670 O O . PHE A 1 89 ? 147.578 119.387 151.914 1.00 54.96 89 PHE A O 1
ATOM 678 N N . ALA A 1 90 ? 148.102 118.643 149.863 1.00 56.69 90 ALA A N 1
ATOM 679 C CA . ALA A 1 90 ? 147.549 117.324 150.141 1.00 56.69 90 ALA A CA 1
ATOM 680 C C . ALA A 1 90 ? 148.272 116.646 151.297 1.00 56.69 90 ALA A C 1
ATOM 681 O O . ALA A 1 90 ? 147.658 115.896 152.063 1.00 56.69 90 ALA A O 1
ATOM 683 N N . PHE A 1 91 ? 149.576 116.898 151.447 1.00 59.22 91 PHE A N 1
ATOM 684 C CA . PHE A 1 91 ? 150.358 116.159 152.436 1.00 59.22 91 PHE A CA 1
ATOM 685 C C . PHE A 1 91 ? 150.714 117.016 153.647 1.00 59.22 91 PHE A C 1
ATOM 686 O O . PHE A 1 91 ? 150.860 116.494 154.756 1.00 59.22 91 PHE A O 1
ATOM 694 N N . LEU A 1 92 ? 150.876 118.325 153.458 1.00 57.75 92 LEU A N 1
ATOM 695 C CA . LEU A 1 92 ? 151.445 119.192 154.484 1.00 57.75 92 LEU A CA 1
ATOM 696 C C . LEU A 1 92 ? 150.400 120.017 155.229 1.00 57.75 92 LEU A C 1
ATOM 697 O O . LEU A 1 92 ? 150.752 121.008 155.873 1.00 57.75 92 LEU A O 1
ATOM 702 N N . TRP A 1 93 ? 149.124 119.638 155.166 1.00 62.55 93 TRP A N 1
ATOM 703 C CA . TRP A 1 93 ? 148.116 120.440 155.849 1.00 62.55 93 TRP A CA 1
ATOM 704 C C . TRP A 1 93 ? 148.085 120.158 157.344 1.00 62.55 93 TRP A C 1
ATOM 705 O O . TRP A 1 93 ? 147.947 121.092 158.139 1.00 62.55 93 TRP A O 1
ATOM 716 N N . ASN A 1 94 ? 148.233 118.900 157.752 1.00 68.18 94 ASN A N 1
ATOM 717 C CA . ASN A 1 94 ? 148.101 118.533 159.156 1.00 68.18 94 ASN A CA 1
ATOM 718 C C . ASN A 1 94 ? 149.422 118.546 159.912 1.00 68.18 94 ASN A C 1
ATOM 719 O O . ASN A 1 94 ? 149.427 118.280 161.117 1.00 68.18 94 ASN A O 1
ATOM 724 N N . MET A 1 95 ? 150.536 118.842 159.247 1.00 75.07 95 MET A N 1
ATOM 725 C CA . MET A 1 95 ? 151.808 118.953 159.944 1.00 75.07 95 MET A CA 1
ATOM 726 C C . MET A 1 95 ? 151.800 120.193 160.825 1.00 75.07 95 MET A C 1
ATOM 727 O O . MET A 1 95 ? 151.350 121.261 160.404 1.00 75.07 95 MET A O 1
ATOM 732 N N . THR A 1 96 ? 152.284 120.051 162.052 1.00 80.23 96 THR A N 1
ATOM 733 C CA . THR A 1 96 ? 152.324 121.150 163.003 1.00 80.23 96 THR A CA 1
ATOM 734 C C . THR A 1 96 ? 153.709 121.244 163.626 1.00 80.23 96 THR A C 1
ATOM 735 O O . THR A 1 96 ? 154.309 120.229 163.987 1.00 80.23 96 THR A O 1
ATOM 739 N N . SER A 1 97 ? 154.208 122.470 163.742 1.00 85.67 97 SER A N 1
ATOM 740 C CA . SER A 1 97 ? 155.527 122.749 164.286 1.00 85.67 97 SER A CA 1
ATOM 741 C C . SER A 1 97 ? 155.395 123.352 165.676 1.00 85.67 97 SER A C 1
ATOM 742 O O . SER A 1 97 ? 154.426 124.054 165.975 1.00 85.67 97 SER A O 1
ATOM 745 N N . TRP A 1 98 ? 156.378 123.075 166.525 1.00 89.32 98 TRP A N 1
ATOM 746 C CA . TRP A 1 98 ? 156.429 123.656 167.864 1.00 89.32 98 TRP A CA 1
ATOM 747 C C . TRP A 1 98 ? 157.283 124.914 167.806 1.00 89.32 98 TRP A C 1
ATOM 748 O O . TRP A 1 98 ? 158.512 124.843 167.786 1.00 89.32 98 TRP A O 1
ATOM 759 N N . VAL A 1 99 ? 156.634 126.075 167.775 1.00 89.73 99 VAL A N 1
ATOM 760 C CA . VAL A 1 99 ? 157.335 127.349 167.723 1.00 89.73 99 VAL A CA 1
ATOM 761 C C . VAL A 1 99 ? 156.699 128.310 168.715 1.00 89.73 99 VAL A C 1
ATOM 762 O O . VAL A 1 99 ? 155.514 128.200 169.042 1.00 89.73 99 VAL A O 1
ATOM 766 N N . LEU A 1 100 ? 157.508 129.250 169.209 1.00 95.51 100 LEU A N 1
ATOM 767 C CA . LEU A 1 100 ? 157.020 130.379 170.006 1.00 95.51 100 LEU A CA 1
ATOM 768 C C . LEU A 1 100 ? 156.272 129.911 171.254 1.00 95.51 100 LEU A C 1
ATOM 769 O O . LEU A 1 100 ? 155.341 130.569 171.721 1.00 95.51 100 LEU A O 1
ATOM 774 N N . ASP A 1 101 ? 156.686 128.763 171.794 1.00 96.63 101 ASP A N 1
ATOM 775 C CA . ASP A 1 101 ? 156.066 128.164 172.980 1.00 96.63 101 ASP A CA 1
ATOM 776 C C . ASP A 1 101 ? 154.586 127.866 172.743 1.00 96.63 101 ASP A C 1
ATOM 777 O O . ASP A 1 101 ? 153.708 128.354 173.457 1.00 96.63 101 ASP A O 1
ATOM 782 N N . GLY A 1 102 ? 154.303 127.075 171.717 1.00 91.43 102 GLY A N 1
ATOM 783 C CA . GLY A 1 102 ? 152.936 126.690 171.434 1.00 91.43 102 GLY A CA 1
ATOM 784 C C . GLY A 1 102 ? 152.846 125.995 170.098 1.00 91.43 102 GLY A C 1
ATOM 785 O O . GLY A 1 102 ? 153.747 126.098 169.261 1.00 91.43 102 GLY A O 1
ATOM 786 N N . HIS A 1 103 ? 151.748 125.274 169.913 1.00 86.33 103 HIS A N 1
ATOM 787 C CA . HIS A 1 103 ? 151.482 124.666 168.619 1.00 86.33 103 HIS A CA 1
ATOM 788 C C . HIS A 1 103 ? 150.931 125.712 167.659 1.00 86.33 103 HIS A C 1
ATOM 789 O O . HIS A 1 103 ? 150.099 126.541 168.037 1.00 86.33 103 HIS A O 1
ATOM 796 N N . HIS A 1 104 ? 151.409 125.682 166.419 1.00 77.79 104 HIS A N 1
ATOM 797 C CA . HIS A 1 104 ? 150.937 126.601 165.399 1.00 77.79 104 HIS A CA 1
ATOM 798 C C . HIS A 1 104 ? 150.939 125.876 164.066 1.00 77.79 104 HIS A C 1
ATOM 799 O O . HIS A 1 104 ? 151.700 124.927 163.868 1.00 77.79 104 HIS A O 1
ATOM 806 N N . SER A 1 105 ? 150.073 126.319 163.156 1.00 66.68 105 SER A N 1
ATOM 807 C CA . SER A 1 105 ? 149.986 125.732 161.820 1.00 66.68 105 SER A CA 1
ATOM 808 C C . SER A 1 105 ? 150.658 126.682 160.833 1.00 66.68 105 SER A C 1
ATOM 809 O O . SER A 1 105 ? 150.019 127.500 160.174 1.00 66.68 105 SER A O 1
ATOM 812 N N . ILE A 1 106 ? 151.981 126.557 160.732 1.00 58.00 106 ILE A N 1
ATOM 813 C CA . ILE A 1 106 ? 152.748 127.438 159.861 1.00 58.00 106 ILE A CA 1
ATOM 814 C C . ILE A 1 106 ? 152.649 126.986 158.411 1.00 58.00 106 ILE A C 1
ATOM 815 O O . ILE A 1 106 ? 152.521 127.813 157.499 1.00 58.00 106 ILE A O 1
ATOM 820 N N . ALA A 1 107 ? 152.703 125.674 158.175 1.00 51.72 107 ALA A N 1
ATOM 821 C CA . ALA A 1 107 ? 152.578 125.162 156.815 1.00 51.72 107 ALA A CA 1
ATOM 822 C C . ALA A 1 107 ? 151.237 125.541 156.204 1.00 51.72 107 ALA A C 1
ATOM 823 O O . ALA A 1 107 ? 151.180 126.014 155.064 1.00 51.72 107 ALA A O 1
ATOM 825 N N . PHE A 1 108 ? 150.151 125.339 156.952 1.00 54.72 108 PHE A N 1
ATOM 826 C CA . PHE A 1 108 ? 148.820 125.725 156.493 1.00 54.72 108 PHE A CA 1
ATOM 827 C C . PHE A 1 108 ? 148.780 127.197 156.110 1.00 54.72 108 PHE A C 1
ATOM 828 O O . PHE A 1 108 ? 148.310 127.554 155.026 1.00 54.72 108 PHE A O 1
ATOM 836 N N . LEU A 1 109 ? 149.286 128.068 156.986 1.00 51.27 109 LEU A N 1
ATOM 837 C CA . LEU A 1 109 ? 149.201 129.504 156.738 1.00 51.27 109 LEU A CA 1
ATOM 838 C C . LEU A 1 109 ? 150.003 129.917 155.510 1.00 51.27 109 LEU A C 1
ATOM 839 O O . LEU A 1 109 ? 149.505 130.668 154.666 1.00 51.27 109 LEU A O 1
ATOM 844 N N . VAL A 1 110 ? 151.238 129.433 155.376 1.00 48.72 110 VAL A N 1
ATOM 845 C CA . VAL A 1 110 ? 152.057 129.883 154.253 1.00 48.72 110 VAL A CA 1
ATOM 846 C C . VAL A 1 110 ? 151.564 129.276 152.942 1.00 48.72 110 VAL A C 1
ATOM 847 O O . VAL A 1 110 ? 151.591 129.933 151.893 1.00 48.72 110 VAL A O 1
ATOM 851 N N . LEU A 1 111 ? 151.076 128.032 152.969 1.00 48.91 111 LEU A N 1
ATOM 852 C CA . LEU A 1 111 ? 150.534 127.455 151.743 1.00 48.91 111 LEU A CA 1
ATOM 853 C C . LEU A 1 111 ? 149.236 128.141 151.336 1.00 48.91 111 LEU A C 1
ATOM 854 O O . LEU A 1 111 ? 148.965 128.304 150.141 1.00 48.91 111 LEU A O 1
ATOM 859 N N . THR A 1 112 ? 148.421 128.557 152.309 1.00 48.76 112 THR A N 1
ATOM 860 C CA . THR A 1 112 ? 147.248 129.357 151.983 1.00 48.76 112 THR A CA 1
ATOM 861 C C . THR A 1 112 ? 147.657 130.702 151.410 1.00 48.76 112 THR A C 1
ATOM 862 O O . THR A 1 112 ? 147.000 131.225 150.507 1.00 48.76 112 THR A O 1
ATOM 866 N N . PHE A 1 113 ? 148.744 131.278 151.921 1.00 48.34 113 PHE A N 1
ATOM 867 C CA . PHE A 1 113 ? 149.262 132.510 151.341 1.00 48.34 113 PHE A CA 1
ATOM 868 C C . PHE A 1 113 ? 149.650 132.303 149.887 1.00 48.34 113 PHE A C 1
ATOM 869 O O . PHE A 1 113 ? 149.380 133.159 149.041 1.00 48.34 113 PHE A O 1
ATOM 877 N N . PHE A 1 114 ? 150.254 131.158 149.568 1.00 48.79 114 PHE A N 1
ATOM 878 C CA . PHE A 1 114 ? 150.651 130.898 148.184 1.00 48.79 114 PHE A CA 1
ATOM 879 C C . PHE A 1 114 ? 149.438 130.688 147.280 1.00 48.79 114 PHE A C 1
ATOM 880 O O . PHE A 1 114 ? 149.374 131.238 146.173 1.00 48.79 114 PHE A O 1
ATOM 888 N N . LEU A 1 115 ? 148.468 129.884 147.728 1.00 49.05 115 LEU A N 1
ATOM 889 C CA . LEU A 1 115 ? 147.254 129.677 146.938 1.00 49.05 115 LEU A CA 1
ATOM 890 C C . LEU A 1 115 ? 146.504 130.985 146.726 1.00 49.05 115 LEU A C 1
ATOM 891 O O . LEU A 1 115 ? 146.005 131.254 145.627 1.00 49.05 115 LEU A O 1
ATOM 896 N N . ALA A 1 116 ? 146.405 131.806 147.770 1.00 48.13 116 ALA A N 1
ATOM 897 C CA . ALA A 1 116 ? 145.725 133.085 147.652 1.00 48.13 116 ALA A CA 1
ATOM 898 C C . ALA A 1 116 ? 146.494 134.034 146.751 1.00 48.13 116 ALA A C 1
ATOM 899 O O . ALA A 1 116 ? 145.889 134.833 146.038 1.00 48.13 116 ALA A O 1
ATOM 901 N N . LEU A 1 117 ? 147.825 133.957 146.758 1.00 50.41 117 LEU A N 1
ATOM 902 C CA . LEU A 1 117 ? 148.616 134.759 145.833 1.00 50.41 117 LEU A CA 1
ATOM 903 C C . LEU A 1 117 ? 148.328 134.366 144.394 1.00 50.41 117 LEU A C 1
ATOM 904 O O . LEU A 1 117 ? 148.123 135.231 143.534 1.00 50.41 117 LEU A O 1
ATOM 909 N N . VAL A 1 118 ? 148.271 133.061 144.127 1.00 51.23 118 VAL A N 1
ATOM 910 C CA . VAL A 1 118 ? 147.973 132.582 142.779 1.00 51.23 118 VAL A CA 1
ATOM 911 C C . VAL A 1 118 ? 146.588 133.030 142.335 1.00 51.23 118 VAL A C 1
ATOM 912 O O . VAL A 1 118 ? 146.421 133.580 141.240 1.00 51.23 118 VAL A O 1
ATOM 916 N N . ASP A 1 119 ? 145.572 132.821 143.175 1.00 51.10 119 ASP A N 1
ATOM 917 C CA . ASP A 1 119 ? 144.213 133.168 142.764 1.00 51.10 119 ASP A CA 1
ATOM 918 C C . ASP A 1 119 ? 143.989 134.676 142.702 1.00 51.10 119 ASP A C 1
ATOM 919 O O . ASP A 1 119 ? 143.232 135.153 141.854 1.00 51.10 119 ASP A O 1
ATOM 924 N N . CYS A 1 120 ? 144.630 135.449 143.577 1.00 52.91 120 CYS A N 1
ATOM 925 C CA . CYS A 1 120 ? 144.500 136.897 143.512 1.00 52.91 120 CYS A CA 1
ATOM 926 C C . CYS A 1 120 ? 145.196 137.455 142.282 1.00 52.91 120 CYS A C 1
ATOM 927 O O . CYS A 1 120 ? 144.734 138.443 141.703 1.00 52.91 120 CYS A O 1
ATOM 930 N N . THR A 1 121 ? 146.316 136.850 141.873 1.00 54.20 121 THR A N 1
ATOM 931 C CA . THR A 1 121 ? 146.997 137.315 140.670 1.00 54.20 121 THR A CA 1
ATOM 932 C C . THR A 1 121 ? 146.267 136.874 139.410 1.00 54.20 121 THR A C 1
ATOM 933 O O . THR A 1 121 ? 146.336 137.552 138.377 1.00 54.20 121 THR A O 1
ATOM 937 N N . SER A 1 122 ? 145.568 135.741 139.471 1.00 54.59 122 SER A N 1
ATOM 938 C CA . SER A 1 122 ? 144.756 135.338 138.333 1.00 54.59 122 SER A CA 1
ATOM 939 C C . SER A 1 122 ? 143.691 136.375 138.017 1.00 54.59 122 SER A C 1
ATOM 940 O O . SER A 1 122 ? 143.390 136.612 136.844 1.00 54.59 122 SER A O 1
ATOM 943 N N . SER A 1 123 ? 143.124 137.010 139.042 1.00 55.42 123 SER A N 1
ATOM 944 C CA . SER A 1 123 ? 142.047 137.969 138.820 1.00 55.42 123 SER A CA 1
ATOM 945 C C . SER A 1 123 ? 142.476 139.094 137.891 1.00 55.42 123 SER A C 1
ATOM 946 O O . SER A 1 123 ? 141.694 139.538 137.046 1.00 55.42 123 SER A O 1
ATOM 949 N N . VAL A 1 124 ? 143.712 139.566 138.025 1.00 54.66 124 VAL A N 1
ATOM 950 C CA . VAL A 1 124 ? 144.179 140.686 137.218 1.00 54.66 124 VAL A CA 1
ATOM 951 C C . VAL A 1 124 ? 144.966 140.244 135.990 1.00 54.66 124 VAL A C 1
ATOM 952 O O . VAL A 1 124 ? 145.140 141.049 135.064 1.00 54.66 124 VAL A O 1
ATOM 956 N N . THR A 1 125 ? 145.456 139.008 135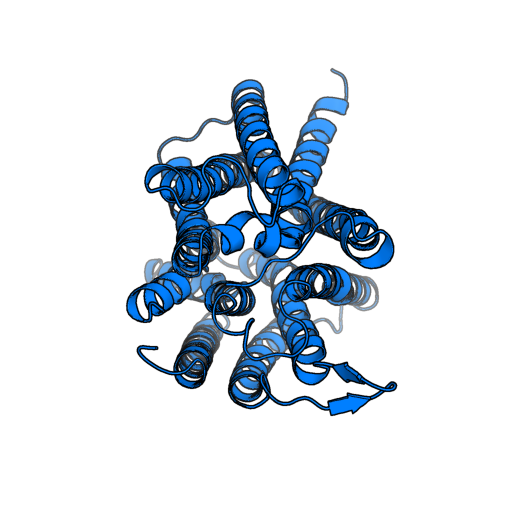.950 1.00 56.19 125 THR A N 1
ATOM 957 C CA . THR A 1 125 ? 146.151 138.546 134.757 1.00 56.19 125 THR A CA 1
ATOM 958 C C . THR A 1 125 ? 145.253 137.777 133.803 1.00 56.19 125 THR A C 1
ATOM 959 O O . THR A 1 125 ? 145.717 137.380 132.733 1.00 56.19 125 THR A O 1
ATOM 963 N N . PHE A 1 126 ? 143.992 137.550 134.152 1.00 58.85 126 PHE A N 1
ATOM 964 C CA . PHE A 1 126 ? 143.117 136.796 133.270 1.00 58.85 126 PHE A CA 1
ATOM 965 C C . PHE A 1 126 ? 142.242 137.670 132.387 1.00 58.85 126 PHE A C 1
ATOM 966 O O . PHE A 1 126 ? 141.801 137.211 131.332 1.00 58.85 126 PHE A O 1
ATOM 974 N N . LEU A 1 127 ? 141.955 138.908 132.787 1.00 62.71 127 LEU A N 1
ATOM 975 C CA . LEU A 1 127 ? 141.087 139.741 131.957 1.00 62.71 127 LEU A CA 1
ATOM 976 C C . LEU A 1 127 ? 141.783 140.242 130.699 1.00 62.71 127 LEU A C 1
ATOM 977 O O . LEU A 1 127 ? 141.251 140.014 129.601 1.00 62.71 127 LEU A O 1
ATOM 982 N N . PRO A 1 128 ? 142.946 140.901 130.760 1.00 60.37 128 PRO A N 1
ATOM 983 C CA . PRO A 1 128 ? 143.579 141.364 129.514 1.00 60.37 128 PRO A CA 1
ATOM 984 C C . PRO A 1 128 ? 144.029 140.243 128.586 1.00 60.37 128 PRO A C 1
ATOM 985 O O . PRO A 1 128 ? 144.593 140.536 127.527 1.00 60.37 128 PRO A O 1
ATOM 989 N N . PHE A 1 129 ? 143.820 138.979 128.951 1.00 63.43 129 PHE A N 1
ATOM 990 C CA . PHE A 1 129 ? 144.053 137.893 128.007 1.00 63.43 129 PHE A CA 1
ATOM 991 C C . PHE A 1 129 ? 142.873 137.737 127.060 1.00 63.43 129 PHE A C 1
ATOM 992 O O . PHE A 1 129 ? 143.038 137.311 125.912 1.00 63.43 129 PHE A O 1
ATOM 1000 N N . MET A 1 130 ? 141.663 138.036 127.538 1.00 68.27 130 MET A N 1
ATOM 1001 C CA . MET A 1 130 ? 140.480 137.957 126.691 1.00 68.27 130 MET A CA 1
ATOM 1002 C C . MET A 1 130 ? 140.281 139.193 125.823 1.00 68.27 130 MET A C 1
ATOM 1003 O O . MET A 1 130 ? 139.360 139.204 125.000 1.00 68.27 130 MET A O 1
ATOM 1008 N N . SER A 1 131 ? 141.103 140.230 125.984 1.00 71.88 131 SER A N 1
ATOM 1009 C CA . SER A 1 131 ? 140.971 141.408 125.136 1.00 71.88 131 SER A CA 1
ATOM 1010 C C . SER A 1 131 ? 141.430 141.147 123.710 1.00 71.88 131 SER A C 1
ATOM 1011 O O . SER A 1 131 ? 140.955 141.818 122.789 1.00 71.88 131 SER A O 1
ATOM 1014 N N . ARG A 1 132 ? 142.348 140.203 123.504 1.00 73.13 132 ARG A N 1
ATOM 1015 C CA . ARG A 1 132 ? 142.811 139.898 122.154 1.00 73.13 132 ARG A CA 1
ATOM 1016 C C . ARG A 1 132 ? 141.930 138.869 121.453 1.00 73.13 132 ARG A C 1
ATOM 1017 O O . ARG A 1 132 ? 141.908 138.816 120.219 1.00 73.13 132 ARG A O 1
ATOM 1019 N N . LEU A 1 133 ? 141.209 138.048 122.210 1.00 72.67 133 LEU A N 1
ATOM 1020 C CA . LEU A 1 133 ? 140.342 137.029 121.644 1.00 72.67 133 LEU A CA 1
ATOM 1021 C C . LEU A 1 133 ? 139.078 137.675 121.068 1.00 72.67 133 LEU A C 1
ATOM 1022 O O . LEU A 1 133 ? 138.895 138.891 121.169 1.00 72.67 133 LEU A O 1
ATOM 1027 N N . PRO A 1 134 ? 138.195 136.900 120.424 1.00 76.96 134 PRO A N 1
ATOM 1028 C CA . PRO A 1 134 ? 136.922 137.477 119.976 1.00 76.96 134 PRO A CA 1
ATOM 1029 C C . PRO A 1 134 ? 136.080 137.964 121.146 1.00 76.96 134 PRO A C 1
ATOM 1030 O O . PRO A 1 134 ? 136.150 137.448 122.263 1.00 76.96 134 PRO A O 1
ATOM 1034 N N . THR A 1 135 ? 135.264 138.982 120.871 1.00 76.98 135 THR A N 1
ATOM 1035 C CA . THR A 1 135 ? 134.379 139.509 121.902 1.00 76.98 135 THR A CA 1
ATOM 1036 C C . THR A 1 135 ? 133.219 138.559 122.165 1.00 76.98 135 THR A C 1
ATOM 1037 O O . THR A 1 135 ? 132.678 138.522 123.275 1.00 76.98 135 THR A O 1
ATOM 1041 N N . TYR A 1 136 ? 132.823 137.782 121.155 1.00 78.53 136 TYR A N 1
ATOM 1042 C CA . TYR A 1 136 ? 131.745 136.814 121.324 1.00 78.53 136 TYR A CA 1
ATOM 1043 C C . TYR A 1 136 ? 132.116 135.683 122.276 1.00 78.53 136 TYR A C 1
ATOM 1044 O O . TYR A 1 136 ? 131.238 134.903 122.661 1.00 78.53 136 TYR A O 1
ATOM 1046 N N . TYR A 1 137 ? 133.395 135.555 122.638 1.00 77.80 137 TYR A N 1
ATOM 1047 C CA . TYR A 1 137 ? 133.856 134.543 123.585 1.00 77.80 137 TYR A CA 1
ATOM 1048 C C . TYR A 1 137 ? 134.074 135.093 124.985 1.00 77.80 137 TYR A C 1
ATOM 1049 O O . TYR A 1 137 ? 134.579 134.368 125.845 1.00 77.80 137 TYR A O 1
ATOM 1051 N N . LEU A 1 138 ? 133.704 136.347 125.230 1.00 72.70 138 LEU A N 1
ATOM 1052 C CA . LEU A 1 138 ? 133.982 136.989 126.506 1.00 72.70 138 LEU A CA 1
ATOM 1053 C C . LEU A 1 138 ? 132.980 136.613 127.588 1.00 72.70 138 LEU A C 1
ATOM 1054 O O . LEU A 1 138 ? 133.311 136.702 128.774 1.00 72.70 138 LEU A O 1
ATOM 1059 N N . THR A 1 139 ? 131.778 136.176 127.214 1.00 73.84 139 THR A N 1
ATOM 1060 C CA . THR A 1 139 ? 130.728 135.952 128.204 1.00 73.84 139 THR A CA 1
ATOM 1061 C C . THR A 1 139 ? 130.858 134.580 128.860 1.00 73.84 139 THR A C 1
ATOM 1062 O O . THR A 1 139 ? 130.643 134.435 130.069 1.00 73.84 139 THR A O 1
ATOM 1066 N N . THR A 1 140 ? 131.184 133.550 128.077 1.00 69.04 140 THR A N 1
ATOM 1067 C CA . THR A 1 140 ? 131.343 132.215 128.646 1.00 69.04 140 THR A CA 1
ATOM 1068 C C . THR A 1 140 ? 132.503 132.155 129.635 1.00 69.04 140 THR A C 1
ATOM 1069 O O . THR A 1 140 ? 132.531 131.281 130.513 1.00 69.04 140 THR A O 1
ATOM 1073 N N . PHE A 1 141 ? 133.446 133.088 129.524 1.00 69.31 141 PHE A N 1
ATOM 1074 C CA . PHE A 1 141 ? 134.396 133.332 130.601 1.00 69.31 141 PHE A CA 1
ATOM 1075 C C . PHE A 1 141 ? 133.668 133.561 131.918 1.00 69.31 141 PHE A C 1
ATOM 1076 O O . PHE A 1 141 ? 134.044 133.009 132.957 1.00 69.31 141 PHE A O 1
ATOM 1084 N N . PHE A 1 142 ? 132.608 134.372 131.889 1.00 68.85 142 PHE A N 1
ATOM 1085 C CA . PHE A 1 142 ? 131.886 134.681 133.117 1.00 68.85 142 PHE A CA 1
ATOM 1086 C C . PHE A 1 142 ? 131.089 133.482 133.604 1.00 68.85 142 PHE A C 1
ATOM 1087 O O . PHE A 1 142 ? 130.899 133.309 134.811 1.00 68.85 142 PHE A O 1
ATOM 1095 N N . VAL A 1 143 ? 130.618 132.636 132.689 1.00 68.07 143 VAL A N 1
ATOM 1096 C CA . VAL A 1 143 ? 129.969 131.396 133.108 1.00 68.07 143 VAL A CA 1
ATOM 1097 C C . VAL A 1 143 ? 130.957 130.511 133.857 1.00 68.07 143 VAL A C 1
ATOM 1098 O O . VAL A 1 143 ? 130.643 129.961 134.924 1.00 68.07 143 VAL A O 1
ATOM 1102 N N . GLY A 1 144 ? 132.168 130.367 133.318 1.00 66.33 144 GLY A N 1
ATOM 1103 C CA . GLY A 1 144 ? 133.191 129.610 134.025 1.00 66.33 144 GLY A CA 1
ATOM 1104 C C . GLY A 1 144 ? 133.533 130.217 135.373 1.00 66.33 144 GLY A C 1
ATOM 1105 O O . GLY A 1 144 ? 133.666 129.507 136.374 1.00 66.33 144 GLY A O 1
ATOM 1106 N N . GLU A 1 145 ? 133.679 131.544 135.414 1.00 67.15 145 GLU A N 1
ATOM 1107 C CA . GLU A 1 145 ? 133.931 132.234 136.676 1.00 67.15 145 GLU A CA 1
ATOM 1108 C C . GLU A 1 145 ? 132.858 131.921 137.704 1.00 67.15 145 GLU A C 1
ATOM 1109 O O . GLU A 1 145 ? 133.163 131.585 138.853 1.00 67.15 145 GLU A O 1
ATOM 1115 N N . GLY A 1 146 ? 131.593 132.041 137.310 1.00 64.87 146 GLY A N 1
ATOM 1116 C CA . GLY A 1 146 ? 130.516 131.774 138.240 1.00 64.87 146 GLY A CA 1
ATOM 1117 C C . GLY A 1 146 ? 130.522 130.343 138.732 1.00 64.87 146 GLY A C 1
ATOM 1118 O O . GLY A 1 146 ? 130.322 130.086 139.921 1.00 64.87 146 GLY A O 1
ATOM 1119 N N . LEU A 1 147 ? 130.765 129.393 137.837 1.00 61.19 147 LEU A N 1
ATOM 1120 C CA . LEU A 1 147 ? 130.730 127.992 138.230 1.00 61.19 147 LEU A CA 1
ATOM 1121 C C . LEU A 1 147 ? 132.043 127.507 138.827 1.00 61.19 147 LEU A C 1
ATOM 1122 O O . LEU A 1 147 ? 132.187 126.304 139.065 1.00 61.19 147 LEU A O 1
ATOM 1127 N N . SER A 1 148 ? 133.008 128.406 139.040 1.00 58.86 148 SER A N 1
ATOM 1128 C CA . SER A 1 148 ? 134.251 128.037 139.720 1.00 58.86 148 SER A CA 1
ATOM 1129 C C . SER A 1 148 ? 134.010 127.306 141.039 1.00 58.86 148 SER A C 1
ATOM 1130 O O . SER A 1 148 ? 134.867 126.541 141.494 1.00 58.86 148 SER A O 1
ATOM 1133 N N . GLY A 1 149 ? 132.865 127.531 141.676 1.00 55.77 149 GLY A N 1
ATOM 1134 C CA . GLY A 1 149 ? 132.623 126.931 142.972 1.00 55.77 149 GLY A CA 1
ATOM 1135 C C . GLY A 1 149 ? 131.671 125.759 143.024 1.00 55.77 149 GLY A C 1
ATOM 1136 O O . GLY A 1 149 ? 131.317 125.326 144.121 1.00 55.77 149 GLY A O 1
ATOM 1137 N N . LEU A 1 150 ? 131.239 125.221 141.884 1.00 54.97 150 LEU A N 1
ATOM 1138 C CA . LEU A 1 150 ? 130.190 124.204 141.910 1.00 54.97 150 LEU A CA 1
ATOM 1139 C C . LEU A 1 150 ? 130.750 122.801 142.127 1.00 54.97 150 LEU A C 1
ATOM 1140 O O . LEU A 1 150 ? 130.166 122.011 142.876 1.00 54.97 150 LEU A O 1
ATOM 1145 N N . LEU A 1 151 ? 131.866 122.457 141.475 1.00 55.21 151 LEU A N 1
ATOM 1146 C CA . LEU A 1 151 ? 132.334 121.071 141.525 1.00 55.21 151 LEU A CA 1
ATOM 1147 C C . LEU A 1 151 ? 132.981 120.695 142.855 1.00 55.21 151 LEU A C 1
ATOM 1148 O O . LEU A 1 151 ? 132.741 119.572 143.334 1.00 55.21 151 LEU A O 1
ATOM 1153 N N . PRO A 1 152 ? 133.823 121.530 143.483 1.00 54.90 152 PRO A N 1
ATOM 1154 C CA . PRO A 1 152 ? 134.268 121.186 144.843 1.00 54.90 152 PRO A CA 1
ATOM 1155 C C . PRO A 1 152 ? 133.110 120.998 145.800 1.00 54.90 152 PRO A C 1
ATOM 1156 O O . PRO A 1 152 ? 133.153 120.121 146.671 1.00 54.90 152 PRO A O 1
ATOM 1160 N N . ALA A 1 153 ? 132.055 121.793 145.642 1.00 51.86 153 ALA A N 1
ATOM 1161 C CA . ALA A 1 153 ? 130.877 121.643 146.481 1.00 51.86 153 ALA A CA 1
ATOM 1162 C C . ALA A 1 153 ? 130.208 120.291 146.262 1.00 51.86 153 ALA A C 1
ATOM 1163 O O . ALA A 1 153 ? 129.732 119.661 147.210 1.00 51.86 153 ALA A O 1
ATOM 1165 N N . LEU A 1 154 ? 130.171 119.818 145.016 1.00 53.34 154 LEU A N 1
ATOM 1166 C CA . LEU A 1 154 ? 129.537 118.532 144.741 1.00 53.34 154 LEU A CA 1
ATOM 1167 C C . LEU A 1 154 ? 130.386 117.371 145.246 1.00 53.34 154 LEU A C 1
ATOM 1168 O O . LEU A 1 154 ? 129.853 116.377 145.756 1.00 53.34 154 LEU A O 1
ATOM 1173 N N . VAL A 1 155 ? 131.710 117.472 145.115 1.00 53.93 155 VAL A N 1
ATOM 1174 C CA . VAL A 1 155 ? 132.577 116.442 145.688 1.00 53.93 155 VAL A CA 1
ATOM 1175 C C . VAL A 1 155 ? 132.420 116.407 147.204 1.00 53.93 155 VAL A C 1
ATOM 1176 O O . VAL A 1 155 ? 132.422 115.338 147.823 1.00 53.93 155 VAL A O 1
ATOM 1180 N N . ALA A 1 156 ? 132.272 117.577 147.826 1.00 54.49 156 ALA A N 1
ATOM 1181 C CA . ALA A 1 156 ? 132.061 117.611 149.267 1.00 54.49 156 ALA A CA 1
ATOM 1182 C C . ALA A 1 156 ? 130.709 117.035 149.654 1.00 54.49 156 ALA A C 1
ATOM 1183 O O . ALA A 1 156 ? 130.601 116.349 150.673 1.00 54.49 156 ALA A O 1
ATOM 1185 N N . LEU A 1 157 ? 129.668 117.313 148.870 1.00 54.12 157 LEU A N 1
ATOM 1186 C CA . LEU A 1 157 ? 128.351 116.759 149.157 1.00 54.12 157 LEU A CA 1
ATOM 1187 C C . LEU A 1 157 ? 128.304 115.255 148.945 1.00 54.12 157 LEU A C 1
ATOM 1188 O O . LEU A 1 157 ? 127.475 114.579 149.561 1.00 54.12 157 LEU A O 1
ATOM 1193 N N . ALA A 1 158 ? 129.157 114.717 148.078 1.00 54.99 158 ALA A N 1
ATOM 1194 C CA . ALA A 1 158 ? 129.315 113.271 148.027 1.00 54.99 158 ALA A CA 1
ATOM 1195 C C . ALA A 1 158 ? 130.203 112.763 149.155 1.00 54.99 158 ALA A C 1
ATOM 1196 O O . ALA A 1 158 ? 130.136 111.582 149.507 1.00 54.99 158 ALA A O 1
ATOM 1198 N N . GLN A 1 159 ? 131.049 113.629 149.716 1.00 58.95 159 GLN A N 1
ATOM 1199 C CA . GLN A 1 159 ? 131.902 113.236 150.834 1.00 58.95 159 GLN A CA 1
ATOM 1200 C C . GLN A 1 159 ? 131.103 113.152 152.129 1.00 58.95 159 GLN A C 1
ATOM 1201 O O . GLN A 1 159 ? 130.941 112.073 152.706 1.00 58.95 159 GLN A O 1
ATOM 1207 N N . GLY A 1 160 ? 130.599 114.290 152.601 1.00 59.27 160 GLY A N 1
ATOM 1208 C CA . GLY A 1 160 ? 129.580 114.318 153.630 1.00 59.27 160 GLY A CA 1
ATOM 1209 C C . GLY A 1 160 ? 129.594 114.107 155.129 1.00 59.27 160 GLY A C 1
ATOM 1210 O O . GLY A 1 160 ? 128.542 113.865 155.727 1.00 59.27 160 GLY A O 1
ATOM 1211 N N . SER A 1 161 ? 130.762 114.186 155.752 1.00 63.56 161 SER A N 1
ATOM 1212 C CA . SER A 1 161 ? 130.818 114.220 157.209 1.00 63.56 161 SER A CA 1
ATOM 1213 C C . SER A 1 161 ? 129.591 114.610 158.018 1.00 63.56 161 SER A C 1
ATOM 1214 O O . SER A 1 161 ? 129.473 115.751 158.459 1.00 63.56 161 SER A O 1
ATOM 1217 N N . ALA A 1 216 ? 135.160 109.867 157.776 1.00 73.26 216 ALA A N 1
ATOM 1218 C CA . ALA A 1 216 ? 134.266 110.306 156.712 1.00 73.26 216 ALA A CA 1
ATOM 1219 C C . ALA A 1 216 ? 134.273 109.315 155.556 1.00 73.26 216 ALA A C 1
ATOM 1220 O O . ALA A 1 216 ? 134.772 108.201 155.690 1.00 73.26 216 ALA A O 1
ATOM 1222 N N . HIS A 1 217 ? 133.713 109.731 154.419 1.00 72.91 217 HIS A N 1
ATOM 1223 C CA . HIS A 1 217 ? 133.635 108.851 153.256 1.00 72.91 217 HIS A CA 1
ATOM 1224 C C . HIS A 1 217 ? 135.014 108.609 152.656 1.00 72.91 217 HIS A C 1
ATOM 1225 O O . HIS A 1 217 ? 135.342 107.483 152.263 1.00 72.91 217 HIS A O 1
ATOM 1232 N N . PHE A 1 218 ? 135.825 109.660 152.548 1.00 64.81 218 PHE A N 1
ATOM 1233 C CA . PHE A 1 218 ? 137.230 109.523 152.203 1.00 64.81 218 PHE A CA 1
ATOM 1234 C C . PHE A 1 218 ? 137.991 110.733 152.723 1.00 64.81 218 PHE A C 1
ATOM 1235 O O . PHE A 1 218 ? 137.463 111.843 152.788 1.00 64.81 218 PHE A O 1
ATOM 1243 N N . SER A 1 219 ? 139.250 110.501 153.082 1.00 60.66 219 SER A N 1
ATOM 1244 C CA . SER A 1 219 ? 140.068 111.509 153.734 1.00 60.66 219 SER A CA 1
ATOM 1245 C C . SER A 1 219 ? 140.218 112.752 152.863 1.00 60.66 219 SER A C 1
ATOM 1246 O O . SER A 1 219 ? 140.030 112.695 151.649 1.00 60.66 219 SER A O 1
ATOM 1249 N N . PRO A 1 220 ? 140.558 113.895 153.468 1.00 58.46 220 PRO A N 1
ATOM 1250 C CA . PRO A 1 220 ? 140.811 115.108 152.670 1.00 58.46 220 PRO A CA 1
ATOM 1251 C C . PRO A 1 220 ? 141.948 114.964 151.670 1.00 58.46 220 PRO A C 1
ATOM 1252 O O . PRO A 1 220 ? 142.059 115.804 150.766 1.00 58.46 220 PRO A O 1
ATOM 1256 N N . LEU A 1 221 ? 142.793 113.940 151.804 1.00 59.13 221 LEU A N 1
ATOM 1257 C CA . LEU A 1 221 ? 143.875 113.731 150.849 1.00 59.13 221 LEU A CA 1
ATOM 1258 C C . LEU A 1 221 ? 143.329 113.483 149.450 1.00 59.13 221 LEU A C 1
ATOM 1259 O O . LEU A 1 221 ? 143.815 114.059 148.469 1.00 59.13 221 LEU A O 1
ATOM 1264 N N . VAL A 1 222 ? 142.309 112.631 149.339 1.00 58.03 222 VAL A N 1
ATOM 1265 C CA . VAL A 1 222 ? 141.735 112.321 148.034 1.00 58.03 222 VAL A CA 1
ATOM 1266 C C . VAL A 1 222 ? 141.035 113.541 147.449 1.00 58.03 222 VAL A C 1
ATOM 1267 O O . VAL A 1 222 ? 141.097 113.788 146.239 1.00 58.03 222 VAL A O 1
ATOM 1271 N N . PHE A 1 223 ? 140.374 114.332 148.296 1.00 53.49 223 PHE A N 1
ATOM 1272 C CA . PHE A 1 223 ? 139.754 115.565 147.825 1.00 53.49 223 PHE A CA 1
ATOM 1273 C C . PHE A 1 223 ? 140.797 116.524 147.270 1.00 53.49 223 PHE A C 1
ATOM 1274 O O . PHE A 1 223 ? 140.610 117.118 146.201 1.00 53.49 223 PHE A O 1
ATOM 1282 N N . PHE A 1 224 ? 141.910 116.693 147.983 1.00 55.78 224 PHE A N 1
ATOM 1283 C CA . PHE A 1 224 ? 142.924 117.621 147.500 1.00 55.78 224 PHE A CA 1
ATOM 1284 C C . PHE A 1 224 ? 143.620 117.090 146.252 1.00 55.78 224 PHE A C 1
ATOM 1285 O O . PHE A 1 224 ? 144.020 117.876 145.386 1.00 55.78 224 PHE A O 1
ATOM 1293 N N . LEU A 1 225 ? 143.739 115.769 146.115 1.00 56.61 225 LEU A N 1
ATOM 1294 C CA . LEU A 1 225 ? 144.276 115.220 144.873 1.00 56.61 225 LEU A CA 1
ATOM 1295 C C . LEU A 1 225 ? 143.320 115.459 143.706 1.00 56.61 225 LEU A C 1
ATOM 1296 O O . LEU A 1 225 ? 143.755 115.732 142.580 1.00 56.61 225 LEU A O 1
ATOM 1301 N N . LEU A 1 226 ? 142.010 115.364 143.955 1.00 56.06 226 LEU A N 1
ATOM 1302 C CA . LEU A 1 226 ? 141.032 115.745 142.937 1.00 56.06 226 LEU A CA 1
ATOM 1303 C C . LEU A 1 226 ? 141.178 117.211 142.559 1.00 56.06 226 LEU A C 1
ATOM 1304 O O . LEU A 1 226 ? 141.051 117.577 141.384 1.00 56.06 226 LEU A O 1
ATOM 1309 N N . LEU A 1 227 ? 141.412 118.067 143.549 1.00 55.23 227 LEU A N 1
ATOM 1310 C CA . LEU A 1 227 ? 141.688 119.469 143.261 1.00 55.23 227 LEU A CA 1
ATOM 1311 C C . LEU A 1 227 ? 142.899 119.605 142.349 1.00 55.23 227 LEU A C 1
ATOM 1312 O O . LEU A 1 227 ? 142.899 120.412 141.409 1.00 55.23 227 LEU A O 1
ATOM 1317 N N . SER A 1 228 ? 143.943 118.821 142.617 1.00 55.90 228 SER A N 1
ATOM 1318 C CA . SER A 1 228 ? 145.137 118.865 141.781 1.00 55.90 228 SER A CA 1
ATOM 1319 C C . SER A 1 228 ? 144.830 118.433 140.352 1.00 55.90 228 SER A C 1
ATOM 1320 O O . SER A 1 228 ? 145.346 119.020 139.395 1.00 55.90 228 SER A O 1
ATOM 1323 N N . ILE A 1 229 ? 143.979 117.419 140.188 1.00 58.10 229 ILE A N 1
ATOM 1324 C CA . ILE A 1 229 ? 143.620 116.951 138.848 1.00 58.10 229 ILE A CA 1
ATOM 1325 C C . ILE A 1 229 ? 142.817 118.010 138.096 1.00 58.10 229 ILE A C 1
ATOM 1326 O O . ILE A 1 229 ? 143.025 118.235 136.896 1.00 58.10 229 ILE A O 1
ATOM 1331 N N . MET A 1 230 ? 141.886 118.673 138.783 1.00 58.98 230 MET A N 1
ATOM 1332 C CA . MET A 1 230 ? 141.128 119.750 138.150 1.00 58.98 230 MET A CA 1
ATOM 1333 C C . MET A 1 230 ? 142.042 120.891 137.724 1.00 58.98 230 MET A C 1
ATOM 1334 O O . MET A 1 230 ? 141.887 121.458 136.632 1.00 58.98 230 MET A O 1
ATOM 1339 N N . MET A 1 231 ? 143.001 121.249 138.577 1.00 59.08 231 MET A N 1
ATOM 1340 C CA . MET A 1 231 ? 143.949 122.288 138.200 1.00 59.08 231 MET A CA 1
ATOM 1341 C C . MET A 1 231 ? 144.807 121.842 137.022 1.00 59.08 231 MET A C 1
ATOM 1342 O O . MET A 1 231 ? 145.160 122.654 136.159 1.00 59.08 231 MET A O 1
ATOM 1347 N N . ALA A 1 232 ? 145.134 120.550 136.954 1.00 60.18 232 ALA A N 1
ATOM 1348 C CA . ALA A 1 232 ? 145.883 120.040 135.810 1.00 60.18 232 ALA A CA 1
ATOM 1349 C C . ALA A 1 232 ? 145.070 120.151 134.525 1.00 60.18 232 ALA A C 1
ATOM 1350 O O . ALA A 1 232 ? 145.619 120.444 133.456 1.00 60.18 232 ALA A O 1
ATOM 1352 N N . CYS A 1 233 ? 143.757 119.923 134.609 1.00 62.35 233 CYS A N 1
ATOM 1353 C CA . CYS A 1 233 ? 142.914 120.062 133.422 1.00 62.35 233 CYS A CA 1
ATOM 1354 C C . CYS A 1 233 ? 142.823 121.514 132.970 1.00 62.35 233 CYS A C 1
ATOM 1355 O O . CYS A 1 233 ? 142.855 121.799 131.767 1.00 62.35 233 CYS A O 1
ATOM 1358 N N . CYS A 1 234 ? 142.710 122.449 133.913 1.00 62.23 234 CYS A N 1
ATOM 1359 C CA . CYS A 1 234 ? 142.765 123.861 133.535 1.00 62.23 234 CYS A CA 1
ATOM 1360 C C . CYS A 1 234 ? 144.110 124.211 132.906 1.00 62.23 234 CYS A C 1
ATOM 1361 O O . CYS A 1 234 ? 144.180 124.996 131.947 1.00 62.23 234 CYS A O 1
ATOM 1364 N N . LEU A 1 235 ? 145.190 123.634 133.434 1.00 61.65 235 LEU A N 1
ATOM 1365 C CA . LEU A 1 235 ? 146.514 123.839 132.857 1.00 61.65 235 LEU A CA 1
ATOM 1366 C C . LEU A 1 235 ? 146.567 123.362 131.413 1.00 61.65 235 LEU A C 1
ATOM 1367 O O . LEU A 1 235 ? 147.079 124.065 130.536 1.00 61.65 235 LEU A O 1
ATOM 1372 N N . VAL A 1 236 ? 146.038 122.165 131.149 1.00 60.41 236 VAL A N 1
ATOM 1373 C CA . VAL A 1 236 ? 146.019 121.628 129.791 1.00 60.41 236 VAL A CA 1
ATOM 1374 C C . VAL A 1 236 ? 145.192 122.515 128.870 1.00 60.41 236 VAL A C 1
ATOM 1375 O O . VAL A 1 236 ? 145.589 122.795 127.732 1.00 60.41 236 VAL A O 1
ATOM 1379 N N . ALA A 1 237 ? 144.038 122.983 129.348 1.00 61.95 237 ALA A N 1
ATOM 1380 C CA . ALA A 1 237 ? 143.155 123.778 128.500 1.00 61.95 237 ALA A CA 1
ATOM 1381 C C . ALA A 1 237 ? 143.787 125.110 128.118 1.00 61.95 237 ALA A C 1
ATOM 1382 O O . ALA A 1 237 ? 143.650 125.558 126.977 1.00 61.95 237 ALA A O 1
ATOM 1384 N N . PHE A 1 238 ? 144.476 125.766 129.050 1.00 64.57 238 PHE A N 1
ATOM 1385 C CA . PHE A 1 238 ? 145.040 127.068 128.710 1.00 64.57 238 PHE A CA 1
ATOM 1386 C C . PHE A 1 238 ? 146.117 126.978 127.641 1.00 64.57 238 PHE A C 1
ATOM 1387 O O . PHE A 1 238 ? 146.450 127.996 127.030 1.00 64.57 238 PHE A O 1
ATOM 1395 N N . PHE A 1 239 ? 146.669 125.791 127.396 1.00 69.42 239 PHE A N 1
ATOM 1396 C CA . PHE A 1 239 ? 147.749 125.669 126.419 1.00 69.42 239 PHE A CA 1
ATOM 1397 C C . PHE A 1 239 ? 147.258 125.904 124.992 1.00 69.42 239 PHE A C 1
ATOM 1398 O O . PHE A 1 239 ? 148.037 126.328 124.131 1.00 69.42 239 PHE A O 1
ATOM 1406 N N . VAL A 1 240 ? 145.972 125.656 124.729 1.00 65.35 240 VAL A N 1
ATOM 1407 C CA . VAL A 1 240 ? 145.446 125.719 123.371 1.00 65.35 240 VAL A CA 1
ATOM 1408 C C . VAL A 1 240 ? 145.006 127.126 122.977 1.00 65.35 240 VAL A C 1
ATOM 1409 O O . VAL A 1 240 ? 144.878 127.417 121.785 1.00 65.35 240 VAL A O 1
ATOM 1413 N N . LEU A 1 241 ? 144.790 128.024 123.939 1.00 66.76 241 LEU A N 1
ATOM 1414 C CA . LEU A 1 241 ? 144.254 129.343 123.605 1.00 66.76 241 LEU A CA 1
ATOM 1415 C C . LEU A 1 241 ? 145.282 130.215 122.890 1.00 66.76 241 LEU A C 1
ATOM 1416 O O . LEU A 1 241 ? 144.915 131.093 122.101 1.00 66.76 241 LEU A O 1
ATOM 1421 N N . GLN A 1 242 ? 146.568 130.014 123.167 1.00 71.46 242 GLN A N 1
ATOM 1422 C CA . GLN A 1 242 ? 147.606 130.788 122.493 1.00 71.46 242 GLN A CA 1
ATOM 1423 C C . GLN A 1 242 ? 148.299 130.015 121.380 1.00 71.46 242 GLN A C 1
ATOM 1424 O O . GLN A 1 242 ? 149.123 130.595 120.666 1.00 71.46 242 GLN A O 1
ATOM 1430 N N . ARG A 1 243 ? 147.972 128.739 121.218 1.00 76.75 243 ARG A N 1
ATOM 1431 C CA . ARG A 1 243 ? 148.586 127.930 120.175 1.00 76.75 243 ARG A CA 1
ATOM 1432 C C . ARG A 1 243 ? 147.843 128.133 118.870 1.00 76.75 243 ARG A C 1
ATOM 1433 O O . ARG A 1 243 ? 146.776 128.742 118.849 1.00 76.75 243 ARG A O 1
ATOM 1441 N N . CYS A 1 295 ? 123.756 165.617 136.327 1.00 116.62 295 CYS A N 1
ATOM 1442 C CA . CYS A 1 295 ? 123.514 166.101 137.680 1.00 116.62 295 CYS A CA 1
ATOM 1443 C C . CYS A 1 295 ? 124.776 165.983 138.535 1.00 116.62 295 CYS A C 1
ATOM 1444 O O . CYS A 1 295 ? 125.880 166.260 138.068 1.00 116.62 295 CYS A O 1
ATOM 1447 N N . CYS A 1 296 ? 124.606 165.569 139.788 1.00 107.73 296 CYS A N 1
ATOM 1448 C CA . CYS A 1 296 ? 125.737 165.453 140.692 1.00 107.73 296 CYS A CA 1
ATOM 1449 C C . CYS A 1 296 ? 126.609 164.255 140.314 1.00 107.73 296 CYS A C 1
ATOM 1450 O O . CYS A 1 296 ? 126.103 163.232 139.845 1.00 107.73 296 CYS A O 1
ATOM 1453 N N . PRO A 1 297 ? 127.928 164.358 140.510 1.00 99.88 297 PRO A N 1
ATOM 1454 C CA . PRO A 1 297 ? 128.822 163.251 140.129 1.00 99.88 297 PRO A CA 1
ATOM 1455 C C . PRO A 1 297 ? 128.718 162.037 141.032 1.00 99.88 297 PRO A C 1
ATOM 1456 O O . PRO A 1 297 ? 129.337 161.010 140.728 1.00 99.88 297 PRO A O 1
ATOM 1460 N N . ALA A 1 298 ? 127.957 162.119 142.123 1.00 93.92 298 ALA A N 1
ATOM 1461 C CA . ALA A 1 298 ? 127.974 161.059 143.124 1.00 93.92 298 ALA A CA 1
ATOM 1462 C C . ALA A 1 298 ? 127.309 159.782 142.629 1.00 93.92 298 ALA A C 1
ATOM 1463 O O . ALA A 1 298 ? 127.472 158.724 143.248 1.00 93.92 298 ALA A O 1
ATOM 1465 N N . HIS A 1 299 ? 126.546 159.857 141.534 1.00 92.08 299 HIS A N 1
ATOM 1466 C CA . HIS A 1 299 ? 125.777 158.697 141.091 1.00 92.08 299 HIS A CA 1
ATOM 1467 C C . HIS A 1 299 ? 126.674 157.520 140.733 1.00 92.08 299 HIS A C 1
ATOM 1468 O O . HIS A 1 299 ? 126.253 156.365 140.855 1.00 92.08 299 HIS A O 1
ATOM 1475 N N . LEU A 1 300 ? 127.901 157.783 140.283 1.00 78.44 300 LEU A N 1
ATOM 1476 C CA . LEU A 1 300 ? 128.828 156.686 140.027 1.00 78.44 300 LEU A CA 1
ATOM 1477 C C . LEU A 1 300 ? 129.506 156.228 141.311 1.00 78.44 300 LEU A C 1
ATOM 1478 O O . LEU A 1 300 ? 129.660 155.024 141.543 1.00 78.44 300 LEU A O 1
ATOM 1483 N N . ALA A 1 301 ? 129.914 157.177 142.159 1.00 77.15 301 ALA A N 1
ATOM 1484 C CA . ALA A 1 301 ? 130.555 156.826 143.421 1.00 77.15 301 ALA A CA 1
ATOM 1485 C C . ALA A 1 301 ? 129.658 155.949 144.277 1.00 77.15 301 ALA A C 1
ATOM 1486 O O . ALA A 1 301 ? 130.157 155.144 145.072 1.00 77.15 301 ALA A O 1
ATOM 1488 N N . PHE A 1 302 ? 128.341 156.080 144.121 1.00 76.04 302 PHE A N 1
ATOM 1489 C CA . PHE A 1 302 ? 127.425 155.255 144.897 1.00 76.04 302 PHE A CA 1
ATOM 1490 C C . PHE A 1 302 ? 127.606 153.777 144.578 1.00 76.04 302 PHE A C 1
ATOM 1491 O O . PHE A 1 302 ? 127.606 152.935 145.484 1.00 76.04 302 PHE A O 1
ATOM 1499 N N . ILE A 1 303 ? 127.793 153.441 143.300 1.00 68.53 303 ILE A N 1
ATOM 1500 C CA . ILE A 1 303 ? 127.915 152.037 142.918 1.00 68.53 303 ILE A CA 1
ATOM 1501 C C . ILE A 1 303 ? 129.243 151.459 143.397 1.00 68.53 303 ILE A C 1
ATOM 1502 O O . ILE A 1 303 ? 129.305 150.317 143.867 1.00 68.53 303 ILE A O 1
ATOM 1507 N N . TYR A 1 304 ? 130.326 152.233 143.290 1.00 66.10 304 TYR A N 1
ATOM 1508 C CA . TYR A 1 304 ? 131.613 151.772 143.799 1.00 66.10 304 TYR A CA 1
ATOM 1509 C C . TYR A 1 304 ? 131.554 151.560 145.305 1.00 66.10 304 TYR A C 1
ATOM 1510 O O . TYR A 1 304 ? 132.055 150.554 145.825 1.00 66.10 304 TYR A O 1
ATOM 1519 N N . THR A 1 305 ? 130.946 152.504 146.025 1.00 61.73 305 THR A N 1
ATOM 1520 C CA . THR A 1 305 ? 130.827 152.352 147.467 1.00 61.73 305 THR A CA 1
ATOM 1521 C C . THR A 1 305 ? 129.984 151.138 147.821 1.00 61.73 305 THR A C 1
ATOM 1522 O O . THR A 1 305 ? 130.290 150.425 148.781 1.00 61.73 305 THR A O 1
ATOM 1526 N N . LEU A 1 306 ? 128.932 150.867 147.045 1.00 54.84 306 LEU A N 1
ATOM 1527 C CA . LEU A 1 306 ? 128.096 149.715 147.354 1.00 54.84 306 LEU A CA 1
ATOM 1528 C C . LEU A 1 306 ? 128.821 148.407 147.072 1.00 54.84 306 LEU A C 1
ATOM 1529 O O . LEU A 1 306 ? 128.648 147.433 147.810 1.00 54.84 306 LEU A O 1
ATOM 1534 N N . VAL A 1 307 ? 129.642 148.356 146.021 1.00 51.41 307 VAL A N 1
ATOM 1535 C CA . VAL A 1 307 ? 130.397 147.131 145.753 1.00 51.41 307 VAL A CA 1
ATOM 1536 C C . VAL A 1 307 ? 131.438 146.902 146.839 1.00 51.41 307 VAL A C 1
ATOM 1537 O O . VAL A 1 307 ? 131.630 145.775 147.314 1.00 51.41 307 VAL A O 1
ATOM 1541 N N . ALA A 1 308 ? 132.122 147.970 147.255 1.00 50.47 308 ALA A N 1
ATOM 1542 C CA . ALA A 1 308 ? 133.052 147.854 148.374 1.00 50.47 308 ALA A CA 1
ATOM 1543 C C . ALA A 1 308 ? 132.346 147.345 149.624 1.00 50.47 308 ALA A C 1
ATOM 1544 O O . ALA A 1 308 ? 132.841 146.439 150.301 1.00 50.47 308 ALA A O 1
ATOM 1546 N N . PHE A 1 309 ? 131.174 147.900 149.929 1.00 48.19 309 PHE A N 1
ATOM 1547 C CA . PHE A 1 309 ? 130.440 147.497 151.121 1.00 48.19 309 PHE A CA 1
ATOM 1548 C C . PHE A 1 309 ? 130.022 146.036 151.044 1.00 48.19 309 PHE A C 1
ATOM 1549 O O . PHE A 1 309 ? 130.237 145.269 151.990 1.00 48.19 309 PHE A O 1
ATOM 1557 N N . VAL A 1 310 ? 129.434 145.624 149.919 1.00 46.48 310 VAL A N 1
ATOM 1558 C CA . VAL A 1 310 ? 128.934 144.257 149.808 1.00 46.48 310 VAL A CA 1
ATOM 1559 C C . VAL A 1 310 ? 130.072 143.251 149.852 1.00 46.48 310 VAL A C 1
ATOM 1560 O O . VAL A 1 310 ? 129.946 142.190 150.478 1.00 46.48 310 VAL A O 1
ATOM 1564 N N . ASN A 1 311 ? 131.207 143.558 149.220 1.00 45.64 311 ASN A N 1
ATOM 1565 C CA . ASN A 1 311 ? 132.320 142.621 149.262 1.00 45.64 311 ASN A CA 1
ATOM 1566 C C . ASN A 1 311 ? 132.975 142.597 150.634 1.00 45.64 311 ASN A C 1
ATOM 1567 O O . ASN A 1 311 ? 133.450 141.546 151.073 1.00 45.64 311 ASN A O 1
ATOM 1572 N N . ALA A 1 312 ? 133.005 143.731 151.336 1.00 42.25 312 ALA A N 1
ATOM 1573 C CA . ALA A 1 312 ? 133.466 143.710 152.718 1.00 42.25 312 ALA A CA 1
ATOM 1574 C C . ALA A 1 312 ? 132.579 142.817 153.568 1.00 42.25 312 ALA A C 1
ATOM 1575 O O . ALA A 1 312 ? 133.064 142.099 154.447 1.00 42.25 312 ALA A O 1
ATOM 1577 N N . LEU A 1 313 ? 131.275 142.839 153.308 1.00 43.51 313 LEU A N 1
ATOM 1578 C CA . LEU A 1 313 ? 130.351 142.031 154.089 1.00 43.51 313 LEU A CA 1
ATOM 1579 C C . LEU A 1 313 ? 130.460 140.548 153.776 1.00 43.51 313 LEU A C 1
ATOM 1580 O O . LEU A 1 313 ? 130.319 139.724 154.682 1.00 43.51 313 LEU A O 1
ATOM 1585 N N . THR A 1 314 ? 130.687 140.177 152.519 1.00 42.67 314 THR A N 1
ATOM 1586 C CA . THR A 1 314 ? 130.612 138.763 152.167 1.00 42.67 314 THR A CA 1
ATOM 1587 C C . THR A 1 314 ? 131.964 138.087 152.007 1.00 42.67 314 THR A C 1
ATOM 1588 O O . THR A 1 314 ? 132.012 136.860 151.899 1.00 42.67 314 THR A O 1
ATOM 1592 N N . ASN A 1 315 ? 133.061 138.840 151.977 1.00 43.64 315 ASN A N 1
ATOM 1593 C CA . ASN A 1 315 ? 134.399 138.275 151.844 1.00 43.64 315 ASN A CA 1
ATOM 1594 C C . ASN A 1 315 ? 135.212 138.362 153.123 1.00 43.64 315 ASN A C 1
ATOM 1595 O O . ASN A 1 315 ? 135.891 137.400 153.486 1.00 43.64 315 ASN A O 1
ATOM 1600 N N . GLY A 1 316 ? 135.178 139.499 153.804 1.00 43.17 316 GLY A N 1
ATOM 1601 C CA . GLY A 1 316 ? 136.002 139.685 154.976 1.00 43.17 316 GLY A CA 1
ATOM 1602 C C . GLY A 1 316 ? 135.292 139.529 156.301 1.00 43.17 316 GLY A C 1
ATOM 1603 O O . GLY A 1 316 ? 135.799 138.848 157.192 1.00 43.17 316 GLY A O 1
ATOM 1604 N N . MET A 1 317 ? 134.123 140.149 156.454 1.00 46.29 317 MET A N 1
ATOM 1605 C CA . MET A 1 317 ? 133.498 140.213 157.771 1.00 46.29 317 MET A CA 1
ATOM 1606 C C . MET A 1 317 ? 132.778 138.919 158.127 1.00 46.29 317 MET A C 1
ATOM 1607 O O . MET A 1 317 ? 133.120 138.259 159.111 1.00 46.29 317 MET A O 1
ATOM 1612 N N . LEU A 1 318 ? 131.780 138.547 157.353 1.00 44.10 318 LEU A N 1
ATOM 1613 C CA . LEU A 1 318 ? 130.963 137.411 157.748 1.00 44.10 318 LEU A CA 1
ATOM 1614 C C . LEU A 1 318 ? 131.665 136.066 157.586 1.00 44.10 318 LEU A C 1
ATOM 1615 O O . LEU A 1 318 ? 131.386 135.155 158.369 1.00 44.10 318 LEU A O 1
ATOM 1620 N N . PRO A 1 319 ? 132.547 135.866 156.602 1.00 42.43 319 PRO A N 1
ATOM 1621 C CA . PRO A 1 319 ? 133.355 134.639 156.612 1.00 42.43 319 PRO A CA 1
ATOM 1622 C C . PRO A 1 319 ? 134.287 134.529 157.803 1.00 42.43 319 PRO A C 1
ATOM 1623 O O . PRO A 1 319 ? 134.704 133.413 158.136 1.00 42.43 319 PRO A O 1
ATOM 1627 N N . SER A 1 320 ? 134.620 135.641 158.459 1.00 45.74 320 SER A N 1
ATOM 1628 C CA . SER A 1 320 ? 135.598 135.616 159.537 1.00 45.74 320 SER A CA 1
ATOM 1629 C C . SER A 1 320 ? 135.045 135.025 160.822 1.00 45.74 320 SER A C 1
ATOM 1630 O O . SER A 1 320 ? 135.827 134.630 161.689 1.00 45.74 320 SER A O 1
ATOM 1633 N N . VAL A 1 321 ? 133.725 134.963 160.975 1.00 46.65 321 VAL A N 1
ATOM 1634 C CA . VAL A 1 321 ? 133.110 134.456 162.197 1.00 46.65 321 VAL A CA 1
ATOM 1635 C C . VAL A 1 321 ? 132.125 133.347 161.861 1.00 46.65 321 VAL A C 1
ATOM 1636 O O . VAL A 1 321 ? 131.120 133.165 162.555 1.00 46.65 321 VAL A O 1
ATOM 1640 N N . GLN A 1 322 ? 132.399 132.603 160.792 1.00 46.42 322 GLN A N 1
ATOM 1641 C CA . GLN A 1 322 ? 131.468 131.564 160.380 1.00 46.42 322 GLN A CA 1
ATOM 1642 C C . GLN A 1 322 ? 131.410 130.427 161.385 1.00 46.42 322 GLN A C 1
ATOM 1643 O O . GLN A 1 322 ? 130.376 129.766 161.502 1.00 46.42 322 GLN A O 1
ATOM 1649 N N . THR A 1 323 ? 132.489 130.190 162.127 1.00 55.73 323 THR A N 1
ATOM 1650 C CA . THR A 1 323 ? 132.482 129.099 163.098 1.00 55.73 323 THR A CA 1
ATOM 1651 C C . THR A 1 323 ? 131.524 129.387 164.250 1.00 55.73 323 THR A C 1
ATOM 1652 O O . THR A 1 323 ? 130.622 128.589 164.531 1.00 55.73 323 THR A O 1
ATOM 1656 N N . TYR A 1 324 ? 131.690 130.537 164.913 1.00 55.79 324 TYR A N 1
ATOM 1657 C CA . TYR A 1 324 ? 130.773 130.918 165.984 1.00 55.79 324 TYR A CA 1
ATOM 1658 C C . TYR A 1 324 ? 129.329 130.962 165.507 1.00 55.79 324 TYR A C 1
ATOM 1659 O O . TYR A 1 324 ? 128.417 130.600 166.258 1.00 55.79 324 TYR A O 1
ATOM 1668 N N . SER A 1 325 ? 129.097 131.401 164.271 1.00 52.49 325 SER A N 1
ATOM 1669 C CA . SER A 1 325 ? 127.734 131.522 163.767 1.00 52.49 325 SER A CA 1
ATOM 1670 C C . SER A 1 325 ? 127.105 130.155 163.526 1.00 52.49 325 SER A C 1
ATOM 1671 O O . SER A 1 325 ? 126.003 129.876 164.009 1.00 52.49 325 SER A O 1
ATOM 1674 N N . CYS A 1 326 ? 127.796 129.281 162.800 1.00 51.00 326 CYS A N 1
ATOM 1675 C CA . CYS A 1 326 ? 127.186 128.065 162.281 1.00 51.00 326 CYS A CA 1
ATOM 1676 C C . CYS A 1 326 ? 127.471 126.820 163.105 1.00 51.00 326 CYS A C 1
ATOM 1677 O O . CYS A 1 326 ? 126.559 126.020 163.321 1.00 51.00 326 CYS A O 1
ATOM 1680 N N . LEU A 1 327 ? 128.709 126.608 163.555 1.00 57.42 327 LEU A N 1
ATOM 1681 C CA . LEU A 1 327 ? 129.078 125.307 164.101 1.00 57.42 327 LEU A CA 1
ATOM 1682 C C . LEU A 1 327 ? 128.386 125.002 165.428 1.00 57.42 327 LEU A C 1
ATOM 1683 O O . LEU A 1 327 ? 128.398 123.845 165.867 1.00 57.42 327 LEU A O 1
ATOM 1688 N N . SER A 1 328 ? 127.758 125.997 166.061 1.00 56.37 328 SER A N 1
ATOM 1689 C CA . SER A 1 328 ? 127.139 125.775 167.364 1.00 56.37 328 SER A CA 1
ATOM 1690 C C . SER A 1 328 ? 125.994 124.775 167.295 1.00 56.37 328 SER A C 1
ATOM 1691 O O . SER A 1 328 ? 125.709 124.093 168.283 1.00 56.37 328 SER A O 1
ATOM 1694 N N . TYR A 1 329 ? 125.327 124.670 166.149 1.00 59.38 329 TYR A N 1
ATOM 1695 C CA . TYR A 1 329 ? 124.231 123.724 165.983 1.00 59.38 329 TYR A CA 1
ATOM 1696 C C . TYR A 1 329 ? 124.706 122.299 165.754 1.00 59.38 329 TYR A C 1
ATOM 1697 O O . TYR A 1 329 ? 123.870 121.400 165.621 1.00 59.38 329 TYR A O 1
ATOM 1706 N N . GLY A 1 330 ? 126.013 122.073 165.701 1.00 57.88 330 GLY A N 1
ATOM 1707 C CA . GLY A 1 330 ? 126.550 120.764 165.433 1.00 57.88 330 GLY A CA 1
ATOM 1708 C C . GLY A 1 330 ? 127.427 120.769 164.201 1.00 57.88 330 GLY A C 1
ATOM 1709 O O . GLY A 1 330 ? 127.654 121.808 163.576 1.00 57.88 330 GLY A O 1
ATOM 1710 N N . PRO A 1 331 ? 127.937 119.607 163.826 1.00 58.11 331 PRO A N 1
ATOM 1711 C CA . PRO A 1 331 ? 128.792 119.529 162.637 1.00 58.11 331 PRO A CA 1
ATOM 1712 C C . PRO A 1 331 ? 128.022 119.678 161.335 1.00 58.11 331 PRO A C 1
ATOM 1713 O O . PRO A 1 331 ? 128.475 120.368 160.416 1.00 58.11 331 PRO A O 1
ATOM 1717 N N . VAL A 1 332 ? 126.852 119.039 161.254 1.00 55.30 332 VAL A N 1
ATOM 1718 C CA . VAL A 1 332 ? 126.107 118.987 159.999 1.00 55.30 332 VAL A CA 1
ATOM 1719 C C . VAL A 1 332 ? 125.614 120.373 159.609 1.00 55.30 332 VAL A C 1
ATOM 1720 O O . VAL A 1 332 ? 125.540 120.708 158.421 1.00 55.30 332 VAL A O 1
ATOM 1724 N N . ALA A 1 333 ? 125.284 121.204 160.596 1.00 54.76 333 ALA A N 1
ATOM 1725 C CA . ALA A 1 333 ? 124.898 122.578 160.300 1.00 54.76 333 ALA A CA 1
ATOM 1726 C C . ALA A 1 333 ? 126.007 123.306 159.560 1.00 54.76 333 ALA A C 1
ATOM 1727 O O . ALA A 1 333 ? 125.765 123.929 158.524 1.00 54.76 333 ALA A O 1
ATOM 1729 N N . TYR A 1 334 ? 127.238 123.228 160.070 1.00 51.19 334 TYR A N 1
ATOM 1730 C CA . TYR A 1 334 ? 128.350 123.914 159.420 1.00 51.19 334 TYR A CA 1
ATOM 1731 C C . TYR A 1 334 ? 128.654 123.295 158.064 1.00 51.19 334 TYR A C 1
ATOM 1732 O O . TYR A 1 334 ? 128.902 124.007 157.084 1.00 51.19 334 TYR A O 1
ATOM 1741 N N . HIS A 1 335 ? 128.641 121.964 157.993 1.00 51.38 335 HIS A N 1
ATOM 1742 C CA . HIS A 1 335 ? 128.839 121.261 156.730 1.00 51.38 335 HIS A CA 1
ATOM 1743 C C . HIS A 1 335 ? 127.905 121.800 155.647 1.00 51.38 335 HIS A C 1
ATOM 1744 O O . HIS A 1 335 ? 128.350 122.351 154.628 1.00 51.38 335 HIS A O 1
ATOM 1751 N N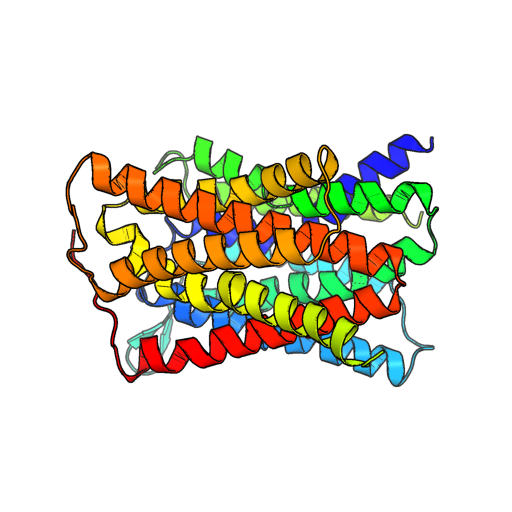 . LEU A 1 336 ? 126.593 121.678 155.880 1.00 47.26 336 LEU A N 1
ATOM 1752 C CA . LEU A 1 336 ? 125.614 122.119 154.896 1.00 47.26 336 LEU A CA 1
ATOM 1753 C C . LEU A 1 336 ? 125.702 123.615 154.658 1.00 47.26 336 LEU A C 1
ATOM 1754 O O . LEU A 1 336 ? 125.575 124.066 153.521 1.00 47.26 336 LEU A O 1
ATOM 1759 N N . ALA A 1 337 ? 125.909 124.405 155.711 1.00 45.13 337 ALA A N 1
ATOM 1760 C CA . ALA A 1 337 ? 125.926 125.852 155.550 1.00 45.13 337 ALA A CA 1
ATOM 1761 C C . ALA A 1 337 ? 127.043 126.282 154.614 1.00 45.13 337 ALA A C 1
ATOM 1762 O O . ALA A 1 337 ? 126.810 127.035 153.665 1.00 45.13 337 ALA A O 1
ATOM 1764 N N . ALA A 1 338 ? 128.259 125.777 154.840 1.00 45.37 338 ALA A N 1
ATOM 1765 C CA . ALA A 1 338 ? 129.380 126.122 153.970 1.00 45.37 338 ALA A CA 1
ATOM 1766 C C . ALA A 1 338 ? 129.152 125.618 152.551 1.00 45.37 338 ALA A C 1
ATOM 1767 O O . ALA A 1 338 ? 129.291 126.376 151.581 1.00 45.37 338 ALA A O 1
ATOM 1769 N N . THR A 1 339 ? 128.772 124.346 152.407 1.00 43.09 339 THR A N 1
ATOM 1770 C CA . THR A 1 339 ? 128.652 123.775 151.069 1.00 43.09 339 THR A CA 1
ATOM 1771 C C . THR A 1 339 ? 127.554 124.462 150.260 1.00 43.09 339 THR A C 1
ATOM 1772 O O . THR A 1 339 ? 127.758 124.822 149.094 1.00 43.09 339 THR A O 1
ATOM 1776 N N . LEU A 1 340 ? 126.381 124.664 150.860 1.00 42.72 340 LEU A N 1
ATOM 1777 C CA . LEU A 1 340 ? 125.276 125.268 150.130 1.00 42.72 340 LEU A CA 1
ATOM 1778 C C . LEU A 1 340 ? 125.470 126.763 149.945 1.00 42.72 340 LEU A C 1
ATOM 1779 O O . LEU A 1 340 ? 125.015 127.315 148.943 1.00 42.72 340 LEU A O 1
ATOM 1784 N N . SER A 1 341 ? 126.148 127.440 150.873 1.00 42.85 341 SER A N 1
ATOM 1785 C CA . SER A 1 341 ? 126.498 128.827 150.625 1.00 42.85 341 SER A CA 1
ATOM 1786 C C . SER A 1 341 ? 127.483 128.960 149.480 1.00 42.85 341 SER A C 1
ATOM 1787 O O . SER A 1 341 ? 127.529 130.015 148.840 1.00 42.85 341 SER A O 1
ATOM 1790 N N . ILE A 1 342 ? 128.272 127.919 149.208 1.00 44.79 342 ILE A N 1
ATOM 1791 C CA . ILE A 1 342 ? 129.156 127.968 148.048 1.00 44.79 342 ILE A CA 1
ATOM 1792 C C . ILE A 1 342 ? 128.407 127.601 146.768 1.00 44.79 342 ILE A C 1
ATOM 1793 O O . ILE A 1 342 ? 128.678 128.160 145.701 1.00 44.79 342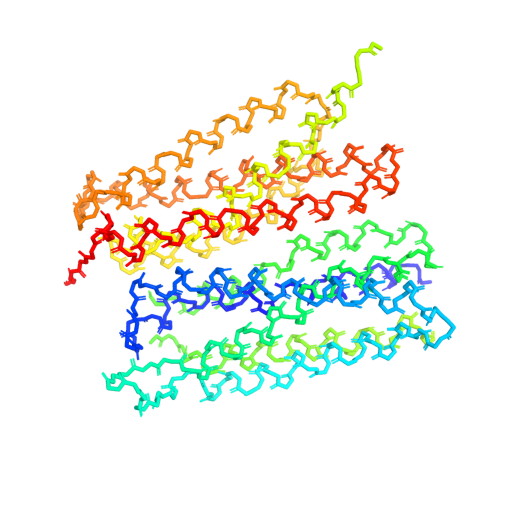 ILE A O 1
ATOM 1798 N N . VAL A 1 343 ? 127.447 126.675 146.844 1.00 44.77 343 VAL A N 1
ATOM 1799 C CA . VAL A 1 343 ? 126.649 126.354 145.656 1.00 44.77 343 VAL A CA 1
ATOM 1800 C C . VAL A 1 343 ? 125.707 127.503 145.286 1.00 44.77 343 VAL A C 1
ATOM 1801 O O . VAL A 1 343 ? 125.394 127.703 144.107 1.00 44.77 343 VAL A O 1
ATOM 1805 N N . ALA A 1 344 ? 125.265 128.293 146.267 1.00 46.12 344 ALA A N 1
ATOM 1806 C CA . ALA A 1 344 ? 124.223 129.284 146.032 1.00 46.12 344 ALA A CA 1
ATOM 1807 C C . ALA A 1 344 ? 124.701 130.501 145.254 1.00 46.12 344 ALA A C 1
ATOM 1808 O O . ALA A 1 344 ? 123.870 131.311 144.840 1.00 46.12 344 ALA A O 1
ATOM 1810 N N . ASN A 1 345 ? 126.000 130.674 145.067 1.00 52.14 345 ASN A N 1
ATOM 1811 C CA . ASN A 1 345 ? 126.476 131.815 144.292 1.00 52.14 345 ASN A CA 1
ATOM 1812 C C . ASN A 1 345 ? 126.325 131.564 142.790 1.00 52.14 345 ASN A C 1
ATOM 1813 O O . ASN A 1 345 ? 125.838 132.450 142.069 1.00 52.14 345 ASN A O 1
ATOM 1818 N N . PRO A 1 346 ? 126.727 130.391 142.270 1.00 51.83 346 PRO A N 1
ATOM 1819 C CA . PRO A 1 346 ? 126.465 130.113 140.846 1.00 51.83 346 PRO A CA 1
ATOM 1820 C C . PRO A 1 346 ? 125.007 130.263 140.441 1.00 51.83 346 PRO A C 1
ATOM 1821 O O . PRO A 1 346 ? 124.713 130.912 139.428 1.00 51.83 346 PRO A O 1
ATOM 1825 N N . LEU A 1 347 ? 124.080 129.662 141.188 1.00 49.75 347 LEU A N 1
ATOM 1826 C CA . LEU A 1 347 ? 122.680 129.734 140.793 1.00 49.75 347 LEU A CA 1
ATOM 1827 C C . LEU A 1 347 ? 122.138 131.147 140.919 1.00 49.75 347 LEU A C 1
ATOM 1828 O O . LEU A 1 347 ? 121.242 131.535 140.164 1.00 49.75 347 LEU A O 1
ATOM 1833 N N . ALA A 1 348 ? 122.663 131.927 141.860 1.00 50.45 348 ALA A N 1
ATOM 1834 C CA . ALA A 1 348 ? 122.334 133.345 141.907 1.00 50.45 348 ALA A CA 1
ATOM 1835 C C . ALA A 1 348 ? 122.743 134.032 140.615 1.00 50.45 348 ALA A C 1
ATOM 1836 O O . ALA A 1 348 ? 121.978 134.816 140.043 1.00 50.45 348 ALA A O 1
ATOM 1838 N N . SER A 1 349 ? 123.948 133.728 140.126 1.00 52.88 349 SER A N 1
ATOM 1839 C CA . SER A 1 349 ? 124.388 134.296 138.855 1.00 52.88 349 SER A CA 1
ATOM 1840 C C . SER A 1 349 ? 123.510 133.843 137.693 1.00 52.88 349 SER A C 1
ATOM 1841 O O . SER A 1 349 ? 123.225 134.634 136.789 1.00 52.88 349 SER A O 1
ATOM 1844 N N . LEU A 1 350 ? 123.066 132.586 137.701 1.00 52.81 350 LEU A N 1
ATOM 1845 C CA . LEU A 1 350 ? 122.229 132.093 136.607 1.00 52.81 350 LEU A CA 1
ATOM 1846 C C . LEU A 1 350 ? 120.868 132.784 136.598 1.00 52.81 350 LEU A C 1
ATOM 1847 O O . LEU A 1 350 ? 120.404 133.259 135.553 1.00 52.81 350 LEU A O 1
ATOM 1852 N N . VAL A 1 351 ? 120.210 132.846 137.758 1.00 54.41 351 VAL A N 1
ATOM 1853 C CA . VAL A 1 351 ? 118.942 133.564 137.854 1.00 54.41 351 VAL A CA 1
ATOM 1854 C C . VAL A 1 351 ? 119.129 135.030 137.479 1.00 54.41 351 VAL A C 1
ATOM 1855 O O . VAL A 1 351 ? 118.223 135.666 136.931 1.00 54.41 351 VAL A O 1
ATOM 1859 N N . SER A 1 352 ? 120.310 135.588 137.754 1.00 57.30 352 SER A N 1
ATOM 1860 C CA . SER A 1 352 ? 120.596 136.944 137.301 1.00 57.30 352 SER A CA 1
ATOM 1861 C C . SER A 1 352 ? 120.691 137.008 135.787 1.00 57.30 352 SER A C 1
ATOM 1862 O O . SER A 1 352 ? 120.299 138.006 135.174 1.00 57.30 352 SER A O 1
ATOM 1865 N N . MET A 1 353 ? 121.231 135.960 135.171 1.00 61.55 353 MET A N 1
ATOM 1866 C CA . MET A 1 353 ? 121.433 135.974 133.727 1.00 61.55 353 MET A CA 1
ATOM 1867 C C . MET A 1 353 ? 120.115 135.801 132.983 1.00 61.55 353 MET A C 1
ATOM 1868 O O . MET A 1 353 ? 119.950 136.309 131.869 1.00 61.55 353 MET A O 1
ATOM 1873 N N . PHE A 1 354 ? 119.165 135.074 133.573 1.00 63.28 354 PHE A N 1
ATOM 1874 C CA . PHE A 1 354 ? 117.868 134.907 132.920 1.00 63.28 354 PHE A CA 1
ATOM 1875 C C . PHE A 1 354 ? 116.957 136.109 133.163 1.00 63.28 354 PHE A C 1
ATOM 1876 O O . PHE A 1 354 ? 116.339 136.626 132.227 1.00 63.28 354 PHE A O 1
ATOM 1884 N N . LEU A 1 355 ? 116.857 136.567 134.409 1.00 61.48 355 LEU A N 1
ATOM 1885 C CA . LEU A 1 355 ? 115.936 137.642 134.783 1.00 61.48 355 LEU A CA 1
ATOM 1886 C C . LEU A 1 355 ? 116.711 138.823 135.351 1.00 61.48 355 LEU A C 1
ATOM 1887 O O . LEU A 1 355 ? 116.817 138.962 136.582 1.00 61.48 355 LEU A O 1
ATOM 1892 N N . PRO A 1 356 ? 117.267 139.694 134.514 1.00 62.85 356 PRO A N 1
ATOM 1893 C CA . PRO A 1 356 ? 118.088 140.802 135.009 1.00 62.85 356 PRO A CA 1
ATOM 1894 C C . PRO A 1 356 ? 117.339 142.118 135.163 1.00 62.85 356 PRO A C 1
ATOM 1895 O O . PRO A 1 356 ? 116.381 142.414 134.449 1.00 62.85 356 PRO A O 1
ATOM 1899 N N . ASN A 1 357 ? 117.812 142.921 136.118 1.00 63.25 357 ASN A N 1
ATOM 1900 C CA . ASN A 1 357 ? 117.275 144.252 136.396 1.00 63.25 357 ASN A CA 1
ATOM 1901 C C . ASN A 1 357 ? 118.424 145.194 136.723 1.00 63.25 357 ASN A C 1
ATOM 1902 O O . ASN A 1 357 ? 119.170 144.957 137.676 1.00 63.25 357 ASN A O 1
ATOM 1907 N N . ARG A 1 358 ? 118.552 146.269 135.950 1.00 70.16 358 ARG A N 1
ATOM 1908 C CA . ARG A 1 358 ? 119.616 147.248 136.124 1.00 70.16 358 ARG A CA 1
ATOM 1909 C C . ARG A 1 358 ? 119.197 148.460 136.947 1.00 70.16 358 ARG A C 1
ATOM 1910 O O . ARG A 1 358 ? 119.970 149.418 137.041 1.00 70.16 358 ARG A O 1
ATOM 1918 N N . SER A 1 359 ? 118.004 148.453 137.536 1.00 65.16 359 SER A N 1
ATOM 1919 C CA . SER A 1 359 ? 117.534 149.608 138.291 1.00 65.16 359 SER A CA 1
ATOM 1920 C C . SER A 1 359 ? 118.261 149.695 139.624 1.00 65.16 359 SER A C 1
ATOM 1921 O O . SER A 1 359 ? 118.457 148.684 140.302 1.00 65.16 359 SER A O 1
ATOM 1924 N N . LEU A 1 360 ? 118.648 150.912 140.003 1.00 66.34 360 LEU A N 1
ATOM 1925 C CA . LEU A 1 360 ? 119.465 151.093 141.198 1.00 66.34 360 LEU A CA 1
ATOM 1926 C C . LEU A 1 360 ? 118.668 150.836 142.473 1.00 66.34 360 LEU A C 1
ATOM 1927 O O . LEU A 1 360 ? 119.183 150.230 143.421 1.00 66.34 360 LEU A O 1
ATOM 1932 N N . LEU A 1 361 ? 117.412 151.286 142.517 1.00 62.16 361 LEU A N 1
ATOM 1933 C CA . LEU A 1 361 ? 116.623 151.148 143.735 1.00 62.16 361 LEU A CA 1
ATOM 1934 C C . LEU A 1 361 ? 116.386 149.687 144.084 1.00 62.16 361 LEU A C 1
ATOM 1935 O O . LEU A 1 361 ? 116.455 149.307 145.257 1.00 62.16 361 LEU A O 1
ATOM 1940 N N . PHE A 1 362 ? 116.105 148.852 143.084 1.00 57.66 362 PHE A N 1
ATOM 1941 C CA . PHE A 1 362 ? 115.828 147.448 143.366 1.00 57.66 362 PHE A CA 1
ATOM 1942 C C . PHE A 1 362 ? 117.067 146.728 143.881 1.00 57.66 362 PHE A C 1
ATOM 1943 O O . PHE A 1 362 ? 116.991 145.960 144.849 1.00 57.66 362 PHE A O 1
ATOM 1951 N N . LEU A 1 363 ? 118.218 146.959 143.250 1.00 56.46 363 LEU A N 1
ATOM 1952 C CA . LEU A 1 363 ? 119.443 146.325 143.723 1.00 56.46 363 LEU A CA 1
ATOM 1953 C C . LEU A 1 363 ? 119.816 146.827 145.111 1.00 56.46 363 LEU A C 1
ATOM 1954 O O . LEU A 1 363 ? 120.286 146.054 145.950 1.00 56.46 363 LEU A O 1
ATOM 1959 N N . GLY A 1 364 ? 119.583 148.112 145.385 1.00 56.51 364 GLY A N 1
ATOM 1960 C CA . GLY A 1 364 ? 119.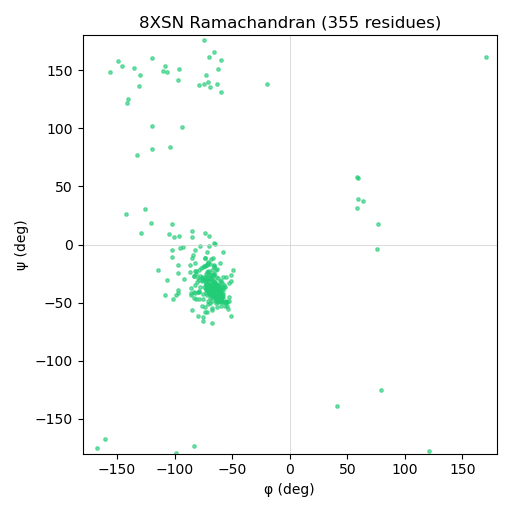851 148.629 146.718 1.00 56.51 364 GLY A CA 1
ATOM 1961 C C . GLY A 1 364 ? 118.955 148.021 147.781 1.00 56.51 364 GLY A C 1
ATOM 1962 O O . GLY A 1 364 ? 119.406 147.708 148.886 1.00 56.51 364 GLY A O 1
ATOM 1963 N N . VAL A 1 365 ? 117.674 147.841 147.467 1.00 54.31 365 VAL A N 1
ATOM 1964 C CA . VAL A 1 365 ? 116.761 147.257 148.443 1.00 54.31 365 VAL A CA 1
ATOM 1965 C C . VAL A 1 365 ? 117.091 145.788 148.669 1.00 54.31 365 VAL A C 1
ATOM 1966 O O . VAL A 1 365 ? 117.022 145.289 149.801 1.00 54.31 365 VAL A O 1
ATOM 1970 N N . LEU A 1 366 ? 117.465 145.069 147.609 1.00 52.68 366 LEU A N 1
ATOM 1971 C CA . LEU A 1 366 ? 117.905 143.692 147.810 1.00 52.68 366 LEU A CA 1
ATOM 1972 C C . LEU A 1 366 ? 119.191 143.646 148.625 1.00 52.68 366 LEU A C 1
ATOM 1973 O O . LEU A 1 366 ? 119.400 142.718 149.413 1.00 52.68 366 LEU A O 1
ATOM 1978 N N . SER A 1 367 ? 120.056 144.646 148.461 1.00 54.37 367 SER A N 1
ATOM 1979 C CA . SER A 1 367 ? 121.238 144.751 149.307 1.00 54.37 367 SER A CA 1
ATOM 1980 C C . SER A 1 367 ? 120.857 144.942 150.767 1.00 54.37 367 SER A C 1
ATOM 1981 O O . SER A 1 367 ? 121.479 144.357 151.655 1.00 54.37 367 SER A O 1
ATOM 1984 N N . VAL A 1 368 ? 119.844 145.767 151.033 1.00 54.54 368 VAL A N 1
ATOM 1985 C CA . VAL A 1 368 ? 119.401 145.969 152.413 1.00 54.54 368 VAL A CA 1
ATOM 1986 C C . VAL A 1 368 ? 118.829 144.678 152.984 1.00 54.54 368 VAL A C 1
ATOM 1987 O O . VAL A 1 368 ? 119.053 144.346 154.153 1.00 54.54 368 VAL A O 1
ATOM 1991 N N . LEU A 1 369 ? 118.087 143.928 152.172 1.00 53.95 369 LEU A N 1
ATOM 1992 C CA . LEU A 1 369 ? 117.560 142.652 152.650 1.00 53.95 369 LEU A CA 1
ATOM 1993 C C . LEU A 1 369 ? 118.688 141.674 152.958 1.00 53.95 369 LEU A C 1
ATOM 1994 O O . LEU A 1 369 ? 118.669 140.988 153.991 1.00 53.95 369 LEU A O 1
ATOM 1999 N N . GLY A 1 370 ? 119.684 141.602 152.077 1.00 54.66 370 GLY A N 1
ATOM 2000 C CA . GLY A 1 370 ? 120.826 140.744 152.338 1.00 54.66 370 GLY A CA 1
ATOM 2001 C C . GLY A 1 370 ? 121.610 141.175 153.561 1.00 54.66 370 GLY A C 1
ATOM 2002 O O . GLY A 1 370 ? 122.125 140.341 154.302 1.00 54.66 370 GLY A O 1
ATOM 2003 N N . THR A 1 371 ? 121.697 142.483 153.798 1.00 53.22 371 THR A N 1
ATOM 2004 C CA . THR A 1 371 ? 122.399 142.967 154.980 1.00 53.22 371 THR A CA 1
ATOM 2005 C C . THR A 1 371 ? 121.611 142.684 156.252 1.00 53.22 371 THR A C 1
ATOM 2006 O O . THR A 1 371 ? 122.205 142.451 157.305 1.00 53.22 371 THR A O 1
ATOM 2010 N N . CYS A 1 372 ? 120.281 142.689 156.182 1.00 54.72 372 CYS A N 1
ATOM 2011 C CA . CYS A 1 372 ? 119.493 142.254 157.330 1.00 54.72 372 CYS A CA 1
ATOM 2012 C C . CYS A 1 372 ? 119.720 140.776 157.613 1.00 54.72 372 CYS A C 1
ATOM 2013 O O . CYS A 1 372 ? 119.837 140.363 158.775 1.00 54.72 372 CYS A O 1
ATOM 2016 N N . PHE A 1 373 ? 119.804 139.962 156.561 1.00 53.99 373 PHE A N 1
ATOM 2017 C CA . PHE A 1 373 ? 120.163 138.561 156.759 1.00 53.99 373 PHE A CA 1
ATOM 2018 C C . PHE A 1 373 ? 121.573 138.425 157.328 1.00 53.99 373 PHE A C 1
ATOM 2019 O O . PHE A 1 373 ? 121.843 137.529 158.135 1.00 53.99 373 PHE A O 1
ATOM 2027 N N . GLY A 1 374 ? 122.484 139.311 156.930 1.00 54.07 374 GLY A N 1
ATOM 2028 C CA . GLY A 1 374 ? 123.828 139.278 157.485 1.00 54.07 374 GLY A CA 1
ATOM 2029 C C . GLY A 1 374 ? 123.859 139.668 158.949 1.00 54.07 374 GLY A C 1
ATOM 2030 O O . GLY A 1 374 ? 124.623 139.107 159.738 1.00 54.07 374 GLY A O 1
ATOM 2031 N N . GLY A 1 375 ? 123.033 140.641 159.329 1.00 52.44 375 GLY A N 1
ATOM 2032 C CA . GLY A 1 375 ? 122.879 140.973 160.732 1.00 52.44 375 GLY A CA 1
ATOM 2033 C C . GLY A 1 375 ? 122.320 139.824 161.542 1.00 52.44 375 GLY A C 1
ATOM 2034 O O . GLY A 1 375 ? 122.750 139.594 162.674 1.00 52.44 375 GLY A O 1
ATOM 2035 N N . TYR A 1 376 ? 121.376 139.074 160.972 1.00 54.51 376 TYR A N 1
ATOM 2036 C CA . TYR A 1 376 ? 120.911 137.869 161.652 1.00 54.51 376 TYR A CA 1
ATOM 2037 C C . TYR A 1 376 ? 121.986 136.793 161.704 1.00 54.51 376 TYR A C 1
ATOM 2038 O O . TYR A 1 376 ? 121.988 135.974 162.627 1.00 54.51 376 TYR A O 1
ATOM 2047 N N . ASN A 1 377 ? 122.880 136.759 160.717 1.00 54.76 377 ASN A N 1
ATOM 2048 C CA . ASN A 1 377 ? 123.987 135.808 160.750 1.00 54.76 377 ASN A CA 1
ATOM 2049 C C . ASN A 1 377 ? 124.961 136.141 161.871 1.00 54.76 377 ASN A C 1
ATOM 2050 O O . ASN A 1 377 ? 125.462 135.248 162.561 1.00 54.76 377 ASN A O 1
ATOM 2055 N N . MET A 1 378 ? 125.251 137.429 162.054 1.00 55.45 378 MET A N 1
ATOM 2056 C CA . MET A 1 378 ? 126.199 137.846 163.084 1.00 55.45 378 MET A CA 1
ATOM 2057 C C . MET A 1 378 ? 125.579 137.787 164.474 1.00 55.45 378 MET A C 1
ATOM 2058 O O . MET A 1 378 ? 126.282 137.550 165.464 1.00 55.45 378 MET A O 1
ATOM 2063 N N . ALA A 1 379 ? 124.268 138.024 164.572 1.00 57.23 379 ALA A N 1
ATOM 2064 C CA . ALA A 1 379 ? 123.615 138.073 165.874 1.00 57.23 379 ALA A CA 1
ATOM 2065 C C . ALA A 1 379 ? 123.629 136.716 166.562 1.00 57.23 379 ALA A C 1
ATOM 2066 O O . ALA A 1 379 ? 123.648 136.639 167.794 1.00 57.23 379 ALA A O 1
ATOM 2068 N N . MET A 1 380 ? 123.596 135.631 165.790 1.00 61.24 380 MET A N 1
ATOM 2069 C CA . MET A 1 380 ? 123.693 134.311 166.400 1.00 61.24 380 MET A CA 1
ATOM 2070 C C . MET A 1 380 ? 125.136 133.971 166.740 1.00 61.24 380 MET A C 1
ATOM 2071 O O . MET A 1 380 ? 125.397 133.218 167.683 1.00 61.24 380 MET A O 1
ATOM 2076 N N . ALA A 1 381 ? 126.090 134.514 165.984 1.00 57.94 381 ALA A N 1
ATOM 2077 C CA . ALA A 1 381 ? 127.494 134.291 166.308 1.00 57.94 381 ALA A CA 1
ATOM 2078 C C . ALA A 1 381 ? 127.855 134.956 167.625 1.00 57.94 381 ALA A C 1
ATOM 2079 O O . ALA A 1 381 ? 128.543 134.369 168.464 1.00 57.94 381 ALA A O 1
ATOM 2081 N N . VAL A 1 382 ? 127.378 136.179 167.833 1.00 59.91 382 VAL A N 1
ATOM 2082 C CA . VAL A 1 382 ? 127.688 136.926 169.047 1.00 59.91 382 VAL A CA 1
ATOM 2083 C C . VAL A 1 382 ? 126.979 136.291 170.236 1.00 59.91 382 VAL A C 1
ATOM 2084 O O . VAL A 1 382 ? 127.121 136.749 171.374 1.00 59.91 382 VAL A O 1
ATOM 2088 N N . MET A 1 383 ? 126.213 135.230 169.988 1.00 67.00 383 MET A N 1
ATOM 2089 C CA . MET A 1 383 ? 125.459 134.561 171.039 1.00 67.00 383 MET A CA 1
ATOM 2090 C C . MET A 1 383 ? 125.827 133.092 171.203 1.00 67.00 383 MET A C 1
ATOM 2091 O O . MET A 1 383 ? 125.047 132.335 171.787 1.00 67.00 383 MET A O 1
ATOM 2096 N N . SER A 1 384 ? 126.975 132.663 170.706 1.00 66.04 384 SER A N 1
ATOM 2097 C CA . SER A 1 384 ? 127.428 131.317 171.004 1.00 66.04 384 SER A CA 1
ATOM 2098 C C . SER A 1 384 ? 127.834 131.240 172.471 1.00 66.04 384 SER A C 1
ATOM 2099 O O . SER A 1 384 ? 128.084 132.269 173.103 1.00 66.04 384 SER A O 1
ATOM 2102 N N . PRO A 1 385 ? 127.922 130.029 173.050 1.00 70.96 385 PRO A N 1
ATOM 2103 C CA . PRO A 1 385 ? 127.746 128.656 172.565 1.00 70.96 385 PRO A CA 1
ATOM 2104 C C . PRO A 1 385 ? 126.304 128.270 172.301 1.00 70.96 385 PRO A C 1
ATOM 2105 O O . PRO A 1 385 ? 126.066 127.264 171.635 1.00 70.96 385 PRO A O 1
ATOM 2109 N N . CYS A 1 386 ? 125.357 129.026 172.855 1.00 76.67 386 CYS A N 1
ATOM 2110 C CA . CYS A 1 386 ? 123.934 128.741 172.691 1.00 76.67 386 CYS A CA 1
ATOM 2111 C C . CYS A 1 386 ? 123.259 129.929 172.022 1.00 76.67 386 CYS A C 1
ATOM 2112 O O . CYS A 1 386 ? 122.974 130.938 172.698 1.00 76.67 386 CYS A O 1
ATOM 2115 N N . PRO A 1 387 ? 122.973 129.863 170.723 1.00 74.13 387 PRO A N 1
ATOM 2116 C CA . PRO A 1 387 ? 122.140 130.891 170.097 1.00 74.13 387 PRO A CA 1
ATOM 2117 C C . PRO A 1 387 ? 120.666 130.588 170.305 1.00 74.13 387 PRO A C 1
ATOM 2118 O O . PRO A 1 387 ? 120.326 129.658 171.042 1.00 74.13 387 PRO A O 1
ATOM 2122 N N . LEU A 1 388 ? 119.783 131.356 169.676 1.00 76.95 388 LEU A N 1
ATOM 2123 C CA . LEU A 1 388 ? 118.361 131.046 169.746 1.00 76.95 388 LEU A CA 1
ATOM 2124 C C . LEU A 1 388 ? 118.074 129.699 169.094 1.00 76.95 388 LEU A C 1
ATOM 2125 O O . LEU A 1 388 ? 118.609 129.377 168.031 1.00 76.95 388 LEU A O 1
ATOM 2127 N N . LEU A 1 389 ? 117.218 128.912 169.743 1.00 77.73 389 LEU A N 1
ATOM 2128 C CA . LEU A 1 389 ? 116.789 127.609 169.235 1.00 77.73 389 LEU A CA 1
ATOM 2129 C C . LEU A 1 389 ? 117.970 126.662 169.040 1.00 77.73 389 LEU A C 1
ATOM 2130 O O . LEU A 1 389 ? 118.024 125.901 168.075 1.00 77.73 389 LEU A O 1
ATOM 2135 N N . GLN A 1 390 ? 118.920 126.701 169.968 1.00 80.47 390 GLN A N 1
ATOM 2136 C CA . GLN A 1 390 ? 120.046 125.779 169.921 1.00 80.47 390 GLN A CA 1
ATOM 2137 C C . GLN A 1 390 ? 119.589 124.368 170.266 1.00 80.47 390 GLN A C 1
ATOM 2138 O O . GLN A 1 390 ? 118.774 124.166 171.170 1.00 80.47 390 GLN A O 1
ATOM 2140 N N . GLY A 1 391 ? 120.124 123.388 169.545 1.00 78.95 391 GLY A N 1
ATOM 2141 C CA . GLY A 1 391 ? 119.691 122.014 169.741 1.00 78.95 391 GLY A CA 1
ATOM 2142 C C . GLY A 1 391 ? 118.234 121.794 169.402 1.00 78.95 391 GLY A C 1
ATOM 2143 O O . GLY A 1 391 ? 117.547 121.026 170.085 1.00 78.95 391 GLY A O 1
ATOM 2144 N N . HIS A 1 392 ? 117.745 122.455 168.355 1.00 86.00 392 HIS A N 1
ATOM 2145 C CA . HIS A 1 392 ? 116.354 122.374 167.934 1.00 86.00 392 HIS A CA 1
ATOM 2146 C C . HIS A 1 392 ? 116.293 122.088 166.440 1.00 86.00 392 HIS A C 1
ATOM 2147 O O . HIS A 1 392 ? 117.157 122.537 165.682 1.00 86.00 392 HIS A O 1
ATOM 2154 N N . TRP A 1 393 ? 115.272 121.330 166.024 1.00 86.69 393 TRP A N 1
ATOM 2155 C CA . TRP A 1 393 ? 115.111 120.997 164.610 1.00 86.69 393 TRP A CA 1
ATOM 2156 C C . TRP A 1 393 ? 115.108 122.250 163.750 1.00 86.69 393 TRP A C 1
ATOM 2157 O O . TRP A 1 393 ? 115.916 122.386 162.826 1.00 86.69 393 TRP A O 1
ATOM 2168 N N . GLY A 1 394 ? 114.209 123.184 164.050 1.00 74.62 394 GLY A N 1
ATOM 2169 C CA . GLY A 1 394 ? 114.047 124.343 163.191 1.00 74.62 394 GLY A CA 1
ATOM 2170 C C . GLY A 1 394 ? 115.249 125.266 163.202 1.00 74.62 394 GLY A C 1
ATOM 2171 O O . GLY A 1 394 ? 115.449 126.049 162.272 1.00 74.62 394 GLY A O 1
ATOM 2172 N N . GLY A 1 395 ? 116.060 125.197 164.255 1.00 70.22 395 GLY A N 1
ATOM 2173 C CA . GLY A 1 395 ? 117.197 126.097 164.348 1.00 70.22 395 GLY A CA 1
ATOM 2174 C C . GLY A 1 395 ? 118.209 125.882 163.242 1.00 70.22 395 GLY A C 1
ATOM 2175 O O . GLY A 1 395 ? 118.693 126.841 162.631 1.00 70.22 395 GLY A O 1
ATOM 2176 N N . GLU A 1 396 ? 118.544 124.621 162.965 1.00 67.38 396 GLU A N 1
ATOM 2177 C CA . GLU A 1 396 ? 119.560 124.351 161.957 1.00 67.38 396 GLU A CA 1
ATOM 2178 C C . GLU A 1 396 ? 119.071 124.740 160.571 1.00 67.38 396 GLU A C 1
ATOM 2179 O O . GLU A 1 396 ? 119.828 125.319 159.782 1.00 67.38 396 GLU A O 1
ATOM 2185 N N . VAL A 1 397 ? 117.805 124.452 160.257 1.00 61.54 397 VAL A N 1
ATOM 2186 C CA . VAL A 1 397 ? 117.289 124.861 158.962 1.00 61.54 397 VAL A CA 1
ATOM 2187 C C . VAL A 1 397 ? 117.189 126.370 158.879 1.00 61.54 397 VAL A C 1
ATOM 2188 O O . VAL A 1 397 ? 117.413 126.934 157.807 1.00 61.54 397 VAL A O 1
ATOM 2192 N N . LEU A 1 398 ? 116.917 127.055 159.991 1.00 56.87 398 LEU A N 1
ATOM 2193 C CA . LEU A 1 398 ? 116.889 128.510 159.947 1.00 56.87 398 LEU A CA 1
ATOM 2194 C C . LEU A 1 398 ? 118.267 129.077 159.646 1.00 56.87 398 LEU A C 1
ATOM 2195 O O . LEU A 1 398 ? 118.401 129.974 158.810 1.00 56.87 398 LEU A O 1
ATOM 2200 N N . ILE A 1 399 ? 119.312 128.542 160.283 1.00 52.54 399 ILE A N 1
ATOM 2201 C CA . ILE A 1 399 ? 120.647 129.095 160.056 1.00 52.54 399 ILE A CA 1
ATOM 2202 C C . ILE A 1 399 ? 121.150 128.751 158.654 1.00 52.54 399 ILE A C 1
ATOM 2203 O O . ILE A 1 399 ? 121.772 129.587 157.984 1.00 52.54 399 ILE A O 1
ATOM 2208 N N . VAL A 1 400 ? 120.851 127.543 158.165 1.00 50.87 400 VAL A N 1
ATOM 2209 C CA . VAL A 1 400 ? 121.283 127.156 156.823 1.00 50.87 400 VAL A CA 1
ATOM 2210 C C . VAL A 1 400 ? 120.553 127.979 155.770 1.00 50.87 400 VAL A C 1
ATOM 2211 O O . VAL A 1 400 ? 121.162 128.482 154.817 1.00 50.87 400 VAL A O 1
ATOM 2215 N N . ALA A 1 401 ? 119.236 128.135 155.928 1.00 50.83 401 ALA A N 1
ATOM 2216 C CA . ALA A 1 401 ? 118.472 128.967 155.014 1.00 50.83 401 ALA A CA 1
ATOM 2217 C C . ALA A 1 401 ? 118.942 130.410 155.062 1.00 50.83 401 ALA A C 1
ATOM 2218 O O . ALA A 1 401 ? 118.988 131.087 154.031 1.00 50.83 401 ALA A O 1
ATOM 2220 N N . SER A 1 402 ? 119.310 130.901 156.245 1.00 50.32 402 SER A N 1
ATOM 2221 C CA . SER A 1 402 ? 119.751 132.284 156.351 1.00 50.32 402 SER A CA 1
ATOM 2222 C C . SER A 1 402 ? 121.070 132.494 155.627 1.00 50.32 402 SER A C 1
ATOM 2223 O O . SER A 1 402 ? 121.250 133.495 154.929 1.00 50.32 402 SER A O 1
ATOM 2226 N N . TRP A 1 403 ? 122.010 131.559 155.781 1.00 49.87 403 TRP A N 1
ATOM 2227 C CA . TRP A 1 403 ? 123.270 131.670 155.051 1.00 49.87 403 TRP A CA 1
ATOM 2228 C C . TRP A 1 403 ? 123.041 131.594 153.549 1.00 49.87 403 TRP A C 1
ATOM 2229 O O . TRP A 1 403 ? 123.624 132.373 152.786 1.00 49.87 403 TRP A O 1
ATOM 2240 N N . VAL A 1 404 ? 122.189 130.664 153.107 1.00 45.46 404 VAL A N 1
ATOM 2241 C CA . VAL A 1 404 ? 121.918 130.519 151.678 1.00 45.46 404 VAL A CA 1
ATOM 2242 C C . VAL A 1 404 ? 121.316 131.799 151.118 1.00 45.46 404 VAL A C 1
ATOM 2243 O O . VAL A 1 404 ? 121.730 132.289 150.064 1.00 45.46 404 VAL A O 1
ATOM 2247 N N . LEU A 1 405 ? 120.336 132.367 151.821 1.00 44.82 405 LEU A N 1
ATOM 2248 C CA . LEU A 1 405 ? 119.675 133.571 151.331 1.00 44.82 405 LEU A CA 1
ATOM 2249 C C . LEU A 1 405 ? 120.609 134.778 151.359 1.00 44.82 405 LEU A C 1
ATOM 2250 O O . LEU A 1 405 ? 120.613 135.583 150.425 1.00 44.82 405 LEU A O 1
ATOM 2255 N N . PHE A 1 406 ? 121.407 134.925 152.418 1.00 48.25 406 PHE A N 1
ATOM 2256 C CA . PHE A 1 406 ? 122.398 135.995 152.464 1.00 48.25 406 PHE A CA 1
ATOM 2257 C C . PHE A 1 406 ? 123.336 135.913 151.268 1.00 48.25 406 PHE A C 1
ATOM 2258 O O . PHE A 1 406 ? 123.491 136.884 150.512 1.00 48.25 406 PHE A O 1
ATOM 2266 N N . SER A 1 407 ? 123.931 134.737 151.051 1.00 47.26 407 SER A N 1
ATOM 2267 C CA . SER A 1 407 ? 124.889 134.583 149.964 1.00 47.26 407 SER A CA 1
ATOM 2268 C C . SER A 1 407 ? 124.238 134.786 148.604 1.00 47.26 407 SER A C 1
ATOM 2269 O O . SER A 1 407 ? 124.816 135.436 147.729 1.00 47.26 407 SER A O 1
ATOM 2272 N N . GLY A 1 408 ? 123.028 134.258 148.408 1.00 45.40 408 GLY A N 1
ATOM 2273 C CA . GLY A 1 408 ? 122.379 134.394 147.114 1.00 45.40 408 GLY A CA 1
ATOM 2274 C C . GLY A 1 408 ? 121.961 135.820 146.810 1.00 45.40 408 GLY A C 1
ATOM 2275 O O . GLY A 1 408 ? 122.247 136.348 145.731 1.00 45.40 408 GLY A O 1
ATOM 2276 N N . CYS A 1 409 ? 121.258 136.460 147.746 1.00 49.03 409 CYS A N 1
ATOM 2277 C CA . CYS A 1 409 ? 120.829 137.829 147.518 1.00 49.03 409 CYS A CA 1
ATOM 2278 C C . CYS A 1 409 ? 121.992 138.799 147.438 1.00 49.03 409 CYS A C 1
ATOM 2279 O O . CYS A 1 409 ? 121.814 139.898 146.911 1.00 49.03 409 CYS A O 1
ATOM 2282 N N . LEU A 1 410 ? 123.173 138.444 147.944 1.00 47.68 410 LEU A N 1
ATOM 2283 C CA . LEU A 1 410 ? 124.278 139.368 147.720 1.00 47.68 410 LEU A CA 1
ATOM 2284 C C . LEU A 1 410 ? 125.070 139.044 146.457 1.00 47.68 410 LEU A C 1
ATOM 2285 O O . LEU A 1 410 ? 125.599 139.955 145.808 1.00 47.68 410 LEU A O 1
ATOM 2290 N N . SER A 1 411 ? 125.133 137.770 146.062 1.00 49.50 411 SER A N 1
ATOM 2291 C CA . SER A 1 411 ? 125.807 137.419 144.817 1.00 49.50 411 SER A CA 1
ATOM 2292 C C . SER A 1 411 ? 125.046 137.938 143.607 1.00 49.50 411 SER A C 1
ATOM 2293 O O . SER A 1 411 ? 125.654 138.389 142.629 1.00 49.50 411 SER A O 1
ATOM 2296 N N . TYR A 1 412 ? 123.715 137.870 143.651 1.00 50.90 412 TYR A N 1
ATOM 2297 C CA . TYR A 1 412 ? 122.905 138.440 142.580 1.00 50.90 412 TYR A CA 1
ATOM 2298 C C . TYR A 1 412 ? 123.188 139.930 142.418 1.00 50.90 412 TYR A C 1
ATOM 2299 O O . TYR A 1 412 ? 123.354 140.429 141.297 1.00 50.90 412 TYR A O 1
ATOM 2308 N N . VAL A 1 413 ? 123.234 140.658 143.533 1.00 49.58 413 VAL A N 1
ATOM 2309 C CA . VAL A 1 413 ? 123.526 142.085 143.486 1.00 49.58 413 VAL A CA 1
ATOM 2310 C C . VAL A 1 413 ? 124.905 142.323 142.896 1.00 49.58 413 VAL A C 1
ATOM 2311 O O . VAL A 1 413 ? 125.100 143.239 142.088 1.00 49.58 413 VAL A O 1
ATOM 2315 N N . LYS A 1 414 ? 125.885 141.507 143.286 1.00 50.58 414 LYS A N 1
ATOM 2316 C CA . LYS A 1 414 ? 127.232 141.674 142.748 1.00 50.58 414 LYS A CA 1
ATOM 2317 C C . LYS A 1 414 ? 127.247 141.496 141.232 1.00 50.58 414 LYS A C 1
ATOM 2318 O O . LYS A 1 414 ? 127.824 142.313 140.503 1.00 50.58 414 LYS A O 1
ATOM 2324 N N . VAL A 1 415 ? 126.575 140.456 140.735 1.00 50.82 415 VAL A N 1
ATOM 2325 C CA . VAL A 1 415 ? 126.575 140.191 139.297 1.00 50.82 415 VAL A CA 1
ATOM 2326 C C . VAL A 1 415 ? 125.865 141.305 138.531 1.00 50.82 415 VAL A C 1
ATOM 2327 O O . VAL A 1 415 ? 126.301 141.703 137.444 1.00 50.82 415 VAL A O 1
ATOM 2331 N N . MET A 1 416 ? 124.766 141.831 139.076 1.00 54.01 416 MET A N 1
ATOM 2332 C CA . MET A 1 416 ? 124.025 142.853 138.338 1.00 54.01 416 MET A CA 1
ATOM 2333 C C . MET A 1 416 ? 124.744 144.199 138.357 1.00 54.01 416 MET A C 1
ATOM 2334 O O . MET A 1 416 ? 124.711 144.942 137.366 1.00 54.01 416 MET A O 1
ATOM 2339 N N . LEU A 1 417 ? 125.395 144.541 139.467 1.00 57.49 417 LEU A N 1
ATOM 2340 C CA . LEU A 1 417 ? 126.270 145.704 139.441 1.00 57.49 417 LEU A CA 1
ATOM 2341 C C . LEU A 1 417 ? 127.390 145.503 138.431 1.00 57.49 417 LEU A C 1
ATOM 2342 O O . LEU A 1 417 ? 127.816 146.453 137.761 1.00 57.49 417 LEU A O 1
ATOM 2347 N N . GLY A 1 418 ? 127.858 144.262 138.284 1.00 59.75 418 GLY A N 1
ATOM 2348 C CA . GLY A 1 418 ? 128.867 143.983 137.277 1.00 59.75 418 GLY A CA 1
ATOM 2349 C C . GLY A 1 418 ? 128.371 144.223 135.866 1.00 59.75 418 GLY A C 1
ATOM 2350 O O . GLY A 1 418 ? 129.094 144.765 135.031 1.00 59.75 418 GLY A O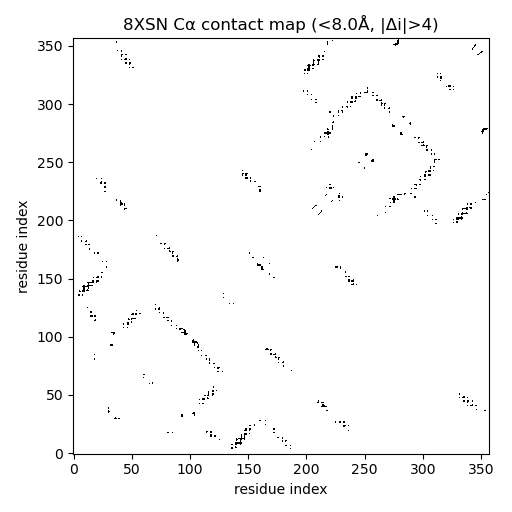 1
ATOM 2351 N N . VAL A 1 419 ? 127.134 143.818 135.579 1.00 59.78 419 VAL A N 1
ATOM 2352 C CA . VAL A 1 419 ? 126.568 144.048 134.249 1.00 59.78 419 VAL A CA 1
ATOM 2353 C C . VAL A 1 419 ? 126.394 145.538 133.980 1.00 59.78 419 VAL A C 1
ATOM 2354 O O . VAL A 1 419 ? 126.700 146.019 132.882 1.00 59.78 419 VAL A O 1
ATOM 2358 N N . VAL A 1 420 ? 125.894 146.291 134.964 1.00 64.27 420 VAL A N 1
ATOM 2359 C CA . VAL A 1 420 ? 125.809 147.744 134.807 1.00 64.27 420 VAL A CA 1
ATOM 2360 C C . VAL A 1 420 ? 127.175 148.319 134.456 1.00 64.27 420 VAL A C 1
ATOM 2361 O O . VAL A 1 420 ? 127.337 149.041 133.460 1.00 64.27 420 VAL A O 1
ATOM 2365 N N . LEU A 1 421 ? 128.184 147.990 135.262 1.00 67.36 421 LEU A N 1
ATOM 2366 C CA . LEU A 1 421 ? 129.510 148.545 135.035 1.00 67.36 421 LEU A CA 1
ATOM 2367 C C . LEU A 1 421 ? 130.076 148.136 133.680 1.00 67.36 421 LEU A C 1
ATOM 2368 O O . LEU A 1 421 ? 130.710 148.954 133.004 1.00 67.36 421 LEU A O 1
ATOM 2373 N N . ARG A 1 422 ? 129.849 146.892 133.259 1.00 72.35 422 ARG A N 1
ATOM 2374 C CA . ARG A 1 422 ? 130.394 146.434 131.987 1.00 72.35 422 ARG A CA 1
ATOM 2375 C C . ARG A 1 422 ? 129.717 147.121 130.816 1.00 72.35 422 ARG A C 1
ATOM 2376 O O . ARG A 1 422 ? 130.361 147.401 129.799 1.00 72.35 422 ARG A O 1
ATOM 2384 N N . ASP A 1 423 ? 128.419 147.396 130.930 1.00 73.80 423 ASP A N 1
ATOM 2385 C CA . ASP A 1 423 ? 127.749 148.143 129.876 1.00 73.80 423 ASP A CA 1
ATOM 2386 C C . ASP A 1 423 ? 128.116 149.619 129.883 1.00 73.80 423 ASP A C 1
ATOM 2387 O O . ASP A 1 423 ? 127.903 150.297 128.874 1.00 73.80 423 ASP A O 1
ATOM 2392 N N . LEU A 1 424 ? 128.655 150.140 130.987 1.00 77.05 424 LEU A N 1
ATOM 2393 C CA . LEU A 1 424 ? 129.164 151.509 130.952 1.00 77.05 424 LEU A CA 1
ATOM 2394 C C . LEU A 1 424 ? 130.501 151.582 130.216 1.00 77.05 424 LEU A C 1
ATOM 2395 O O . LEU A 1 424 ? 130.610 152.240 129.176 1.00 77.05 424 LEU A O 1
ATOM 2400 N N . SER A 1 425 ? 131.529 150.909 130.733 1.00 80.88 425 SER A N 1
ATOM 2401 C CA . SER A 1 425 ? 132.866 150.924 130.133 1.00 80.88 425 SER A CA 1
ATOM 2402 C C . SER A 1 425 ? 133.709 149.823 130.776 1.00 80.88 425 SER A C 1
ATOM 2403 O O . SER A 1 425 ? 133.214 149.043 131.597 1.00 80.88 425 SER A O 1
ATOM 2406 N N . ARG A 1 426 ? 134.995 149.764 130.411 1.00 82.08 426 ARG A N 1
ATOM 2407 C CA . ARG A 1 426 ? 135.927 148.759 130.926 1.00 82.08 426 ARG A CA 1
ATOM 2408 C C . ARG A 1 426 ? 136.781 149.261 132.084 1.00 82.08 426 ARG A C 1
ATOM 2409 O O . ARG A 1 426 ? 137.052 148.501 133.025 1.00 82.08 426 ARG A O 1
ATOM 2417 N N . SER A 1 427 ? 137.235 150.518 132.031 1.00 81.13 427 SER A N 1
ATOM 2418 C CA . SER A 1 427 ? 137.815 151.131 133.220 1.00 81.13 427 SER A CA 1
ATOM 2419 C C . SER A 1 427 ? 136.881 150.969 134.408 1.00 81.13 427 SER A C 1
ATOM 2420 O O . SER A 1 427 ? 137.334 150.864 135.556 1.00 81.13 427 SER A O 1
ATOM 2423 N N . ALA A 1 428 ? 135.574 150.941 134.143 1.00 75.34 428 ALA A N 1
ATOM 2424 C CA . ALA A 1 428 ? 134.602 150.565 135.156 1.00 75.34 428 ALA A CA 1
ATOM 2425 C C . ALA A 1 428 ? 134.960 149.229 135.787 1.00 75.34 428 ALA A C 1
ATOM 2426 O O . ALA A 1 428 ? 134.985 149.104 137.012 1.00 75.34 428 ALA A O 1
ATOM 2428 N N . LEU A 1 429 ? 135.255 148.217 134.967 1.00 74.51 429 LEU A N 1
ATOM 2429 C CA . LEU A 1 429 ? 135.567 146.896 135.515 1.00 74.51 429 LEU A CA 1
ATOM 2430 C C . LEU A 1 429 ? 136.891 146.902 136.268 1.00 74.51 429 LEU A C 1
ATOM 2431 O O . LEU A 1 429 ? 137.036 146.222 137.294 1.00 74.51 429 LEU A O 1
ATOM 2436 N N . LEU A 1 430 ? 137.872 147.654 135.766 1.00 75.18 430 LEU A N 1
ATOM 2437 C CA . LEU A 1 430 ? 139.150 147.758 136.464 1.00 75.18 430 LEU A CA 1
ATOM 2438 C C . LEU A 1 430 ? 138.959 148.328 137.866 1.00 75.18 430 LEU A C 1
ATOM 2439 O O . LEU A 1 430 ? 139.391 147.735 138.867 1.00 75.18 430 LEU A O 1
ATOM 2444 N N . TRP A 1 431 ? 138.296 149.480 137.959 1.00 72.91 431 TRP A N 1
ATOM 2445 C CA . TRP A 1 431 ? 138.033 150.062 139.268 1.00 72.91 431 TRP A CA 1
ATOM 2446 C C . TRP A 1 431 ? 137.082 149.202 140.091 1.00 72.91 431 TRP A C 1
ATOM 2447 O O . TRP A 1 431 ? 137.121 149.251 141.322 1.00 72.91 431 TRP A O 1
ATOM 2458 N N . CYS A 1 432 ? 136.233 148.406 139.439 1.00 68.48 432 CYS A N 1
ATOM 2459 C CA . CYS A 1 432 ? 135.423 147.436 140.165 1.00 68.48 432 CYS A CA 1
ATOM 2460 C C . CYS A 1 432 ? 136.309 146.454 140.912 1.00 68.48 432 CYS A C 1
ATOM 2461 O O . CYS A 1 432 ? 136.110 146.202 142.104 1.00 68.48 432 CYS A O 1
ATOM 2464 N N . GLY A 1 433 ? 137.292 145.884 140.218 1.00 61.60 433 GLY A N 1
ATOM 2465 C CA . GLY A 1 433 ? 138.239 145.011 140.892 1.00 61.60 433 GLY A CA 1
ATOM 2466 C C . GLY A 1 433 ? 138.969 145.716 142.018 1.00 61.60 433 GLY A C 1
ATOM 2467 O O . GLY A 1 433 ? 139.149 145.156 143.107 1.00 61.60 433 GLY A O 1
ATOM 2468 N N . ALA A 1 434 ? 139.384 146.962 141.778 1.00 57.02 434 ALA A N 1
ATOM 2469 C CA . ALA A 1 434 ? 140.091 147.715 142.811 1.00 57.02 434 ALA A CA 1
ATOM 2470 C C . ALA A 1 434 ? 139.238 147.870 144.065 1.00 57.02 434 ALA A C 1
ATOM 2471 O O . ALA A 1 434 ? 139.707 147.632 145.186 1.00 57.02 434 ALA A O 1
ATOM 2473 N N . ALA A 1 435 ? 137.976 148.268 143.892 1.00 55.01 435 ALA A N 1
ATOM 2474 C CA . ALA A 1 435 ? 137.092 148.485 145.032 1.00 55.01 435 ALA A CA 1
ATOM 2475 C C . ALA A 1 435 ? 136.752 147.177 145.730 1.00 55.01 435 ALA A C 1
ATOM 2476 O O . ALA A 1 435 ? 136.656 147.138 146.959 1.00 55.01 435 ALA A O 1
ATOM 2478 N N . VAL A 1 436 ? 136.560 146.099 144.968 1.00 52.28 436 VAL A N 1
ATOM 2479 C CA . VAL A 1 436 ? 136.341 144.791 145.579 1.00 52.28 436 VAL A CA 1
ATOM 2480 C C . VAL A 1 436 ? 137.489 144.450 146.518 1.00 52.28 436 VAL A C 1
ATOM 2481 O O . VAL A 1 436 ? 137.278 144.066 147.678 1.00 52.28 436 VAL A O 1
ATOM 2485 N N . GLN A 1 437 ? 138.724 144.589 146.031 1.00 51.45 437 GLN A N 1
ATOM 2486 C CA . GLN A 1 437 ? 139.870 144.208 146.849 1.00 51.45 437 GLN A CA 1
ATOM 2487 C C . GLN A 1 437 ? 140.015 145.116 148.064 1.00 51.45 437 GLN A C 1
ATOM 2488 O O . GLN A 1 437 ? 140.261 144.636 149.179 1.00 51.45 437 GLN A O 1
ATOM 2494 N N . LEU A 1 438 ? 139.851 146.428 147.878 1.00 51.89 438 LEU A N 1
ATOM 2495 C CA . LEU A 1 438 ? 139.953 147.344 149.012 1.00 51.89 438 LEU A CA 1
ATOM 2496 C C . LEU A 1 438 ? 138.897 147.043 150.072 1.00 51.89 438 LEU A C 1
ATOM 2497 O O . LEU A 1 438 ? 139.193 147.048 151.273 1.00 51.89 438 LEU A O 1
ATOM 2502 N N . GLY A 1 439 ? 137.661 146.778 149.649 1.00 48.23 439 GLY A N 1
ATOM 2503 C CA . GLY A 1 439 ? 136.612 146.480 150.608 1.00 48.23 439 GLY A CA 1
ATOM 2504 C C . GLY A 1 439 ? 136.850 145.183 151.352 1.00 48.23 439 GLY A C 1
ATOM 2505 O O . GLY A 1 439 ? 136.641 145.109 152.566 1.00 48.23 439 GLY A O 1
ATOM 2506 N N . SER A 1 440 ? 137.287 144.140 150.641 1.00 46.74 440 SER A N 1
ATOM 2507 C CA . SER A 1 440 ? 137.594 142.883 151.314 1.00 46.74 440 SER A CA 1
ATOM 2508 C C . SER A 1 440 ? 138.695 143.074 152.349 1.00 46.74 440 SER A C 1
ATOM 2509 O O . SER A 1 440 ? 138.604 142.563 153.477 1.00 46.74 440 SER A O 1
ATOM 2512 N N . LEU A 1 441 ? 139.738 143.824 151.986 1.00 47.07 441 LEU A N 1
ATOM 2513 C CA . LEU A 1 441 ? 140.828 144.087 152.917 1.00 47.07 441 LEU A CA 1
ATOM 2514 C C . LEU A 1 441 ? 140.333 144.828 154.150 1.00 47.07 441 LEU A C 1
ATOM 2515 O O . LEU A 1 441 ? 140.677 144.468 155.282 1.00 47.07 441 LEU A O 1
ATOM 2520 N N . LEU A 1 442 ? 139.540 145.883 153.951 1.00 47.67 442 LEU A N 1
ATOM 2521 C CA . LEU A 1 442 ? 139.049 146.643 155.095 1.00 47.67 442 LEU A CA 1
ATOM 2522 C C . LEU A 1 442 ? 138.176 145.783 155.994 1.00 47.67 442 LEU A C 1
ATOM 2523 O O . LEU A 1 442 ? 138.244 145.894 157.220 1.00 47.67 442 LEU A O 1
ATOM 2528 N N . GLY A 1 443 ? 137.356 144.912 155.407 1.00 46.37 443 GLY A N 1
ATOM 2529 C CA . GLY A 1 443 ? 136.513 144.054 156.223 1.00 46.37 443 GLY A CA 1
ATOM 2530 C C . GLY A 1 443 ? 137.319 143.106 157.087 1.00 46.37 443 GLY A C 1
ATOM 2531 O O . GLY A 1 443 ? 137.063 142.964 158.288 1.00 46.37 443 GLY A O 1
ATOM 2532 N N . ALA A 1 444 ? 138.312 142.446 156.488 1.00 45.94 444 ALA A N 1
ATOM 2533 C CA . ALA A 1 444 ? 139.145 141.533 157.267 1.00 45.94 444 ALA A CA 1
ATOM 2534 C C . ALA A 1 444 ? 139.915 142.275 158.356 1.00 45.94 444 ALA A C 1
ATOM 2535 O O . ALA A 1 444 ? 139.984 141.816 159.505 1.00 45.94 444 ALA A O 1
ATOM 2537 N N . LEU A 1 445 ? 140.501 143.426 158.016 1.00 48.19 445 LEU A N 1
ATOM 2538 C CA . LEU A 1 445 ? 141.257 144.184 159.005 1.00 48.19 445 LEU A CA 1
ATOM 2539 C C . LEU A 1 445 ? 140.367 144.705 160.120 1.00 48.19 445 LEU A C 1
ATOM 2540 O O . LEU A 1 445 ? 140.820 144.829 161.260 1.00 48.19 445 LEU A O 1
ATOM 2545 N N . LEU A 1 446 ? 139.112 145.029 159.816 1.00 51.10 446 LEU A N 1
ATOM 2546 C CA . LEU A 1 446 ? 138.208 145.523 160.846 1.00 51.10 446 LEU A CA 1
ATOM 2547 C C . LEU A 1 446 ? 137.781 144.399 161.777 1.00 51.10 446 LEU A C 1
ATOM 2548 O O . LEU A 1 446 ? 137.671 144.594 162.991 1.00 51.10 446 LEU A O 1
ATOM 2553 N N . MET A 1 447 ? 137.541 143.212 161.229 1.00 55.41 447 MET A N 1
ATOM 2554 C CA . MET A 1 447 ? 137.077 142.121 162.072 1.00 55.41 447 MET A CA 1
ATOM 2555 C C . MET A 1 447 ? 138.204 141.378 162.773 1.00 55.41 447 MET A C 1
ATOM 2556 O O . MET A 1 447 ? 137.920 140.531 163.624 1.00 55.41 447 MET A O 1
ATOM 2561 N N . PHE A 1 448 ? 139.466 141.642 162.431 1.00 52.45 448 PHE A N 1
ATOM 2562 C CA . PHE A 1 448 ? 140.550 140.942 163.121 1.00 52.45 448 PHE A CA 1
ATOM 2563 C C . PHE A 1 448 ? 140.678 141.325 164.594 1.00 52.45 448 PHE A C 1
ATOM 2564 O O . PHE A 1 448 ? 140.632 140.419 165.447 1.00 52.45 448 PHE A O 1
ATOM 2572 N N . PRO A 1 449 ? 140.843 142.600 164.972 1.00 53.36 449 PRO A N 1
ATOM 2573 C CA . PRO A 1 449 ? 141.031 142.906 166.397 1.00 53.36 449 PRO A CA 1
ATOM 2574 C C . PRO A 1 449 ? 139.774 142.749 167.227 1.00 53.36 449 PRO A C 1
ATOM 2575 O O . PRO A 1 449 ? 139.869 142.687 168.458 1.00 53.36 449 PRO A O 1
ATOM 2579 N N . LEU A 1 450 ? 138.593 142.718 166.604 1.00 55.01 450 LEU A N 1
ATOM 2580 C CA . LEU A 1 450 ? 137.374 142.422 167.351 1.00 55.01 450 LEU A CA 1
ATOM 2581 C C . LEU A 1 450 ? 137.321 140.957 167.758 1.00 55.01 450 LEU A C 1
ATOM 2582 O O . LEU A 1 450 ? 136.957 140.633 168.892 1.00 55.01 450 LEU A O 1
ATOM 2587 N N . VAL A 1 451 ? 137.678 140.058 166.845 1.00 56.21 451 VAL A N 1
ATOM 2588 C CA . VAL A 1 451 ? 137.576 138.634 167.132 1.00 56.21 451 VAL A CA 1
ATOM 2589 C C . VAL A 1 451 ? 138.735 138.168 167.990 1.00 56.21 451 VAL A C 1
ATOM 2590 O O . VAL A 1 451 ? 138.550 137.378 168.921 1.00 56.21 451 VAL A O 1
ATOM 2594 N N . ASN A 1 452 ? 139.943 138.644 167.707 1.00 55.35 452 ASN A N 1
ATOM 2595 C CA . ASN A 1 452 ? 141.138 137.985 168.216 1.00 55.35 452 ASN A CA 1
ATOM 2596 C C . ASN A 1 452 ? 141.703 138.605 169.479 1.00 55.35 452 ASN A C 1
ATOM 2597 O O . ASN A 1 452 ? 142.110 137.875 170.382 1.00 55.35 452 ASN A O 1
ATOM 2602 N N . VAL A 1 453 ? 141.751 139.931 169.571 1.00 58.84 453 VAL A N 1
ATOM 2603 C CA . VAL A 1 453 ? 142.312 140.561 170.761 1.00 58.84 453 VAL A CA 1
ATOM 2604 C C . VAL A 1 453 ? 141.256 140.676 171.856 1.00 58.84 453 VAL A C 1
ATOM 2605 O O . VAL A 1 453 ? 141.439 140.172 172.969 1.00 58.84 453 VAL A O 1
ATOM 2609 N N . LEU A 1 454 ? 140.131 141.328 171.554 1.00 59.39 454 LEU A N 1
ATOM 2610 C CA . LEU A 1 454 ? 139.124 141.582 172.578 1.00 59.39 454 LEU A CA 1
ATOM 2611 C C . LEU A 1 454 ? 138.362 140.324 172.963 1.00 59.39 454 LEU A C 1
ATOM 2612 O O . LEU A 1 454 ? 137.834 140.246 174.076 1.00 59.39 454 LEU A O 1
ATOM 2617 N N . ARG A 1 455 ? 138.289 139.345 172.064 1.00 63.93 455 ARG A N 1
ATOM 2618 C CA . ARG A 1 455 ? 137.612 138.073 172.318 1.00 63.93 455 ARG A CA 1
ATOM 2619 C C . ARG A 1 455 ? 136.140 138.283 172.667 1.00 63.93 455 ARG A C 1
ATOM 2620 O O . ARG A 1 455 ? 135.663 137.872 173.726 1.00 63.93 455 ARG A O 1
ATOM 2628 N N . LEU A 1 456 ? 135.411 138.926 171.755 1.00 60.79 456 LEU A N 1
ATOM 2629 C CA . LEU A 1 456 ? 133.986 139.139 171.978 1.00 60.79 456 LEU A CA 1
ATOM 2630 C C . LEU A 1 456 ? 133.183 137.876 171.698 1.00 60.79 456 LEU A C 1
ATOM 2631 O O . LEU A 1 456 ? 132.100 137.687 172.261 1.00 60.79 456 LEU A O 1
ATOM 2636 N N . PHE A 1 457 ? 133.684 137.010 170.822 1.00 58.78 457 PHE A N 1
ATOM 2637 C CA . PHE A 1 457 ? 132.967 135.808 170.423 1.00 58.78 457 PHE A CA 1
ATOM 2638 C C . PHE A 1 457 ? 133.450 134.608 171.225 1.00 58.78 457 PHE A C 1
ATOM 2639 O O . PHE A 1 457 ? 134.642 134.475 171.507 1.00 58.78 457 PHE A O 1
ATOM 2647 N N . SER A 1 458 ? 132.516 133.735 171.587 1.00 65.34 458 SER A N 1
ATOM 2648 C CA . SER A 1 458 ? 132.791 132.616 172.473 1.00 65.34 458 SER A CA 1
ATOM 2649 C C . SER A 1 458 ? 132.775 131.303 171.706 1.00 65.34 458 SER A C 1
ATOM 2650 O O . SER A 1 458 ? 132.109 131.163 170.679 1.00 65.34 458 SER A O 1
ATOM 2653 N N . SER A 1 459 ? 133.517 130.334 172.227 1.00 71.12 459 SER A N 1
ATOM 2654 C CA . SER A 1 459 ? 133.582 129.005 171.646 1.00 71.12 459 SER A CA 1
ATOM 2655 C C . SER A 1 459 ? 132.660 128.061 172.406 1.00 71.12 459 SER A C 1
ATOM 2656 O O . SER A 1 459 ? 131.987 128.442 173.363 1.00 71.12 459 SER A O 1
ATOM 2659 N N . ALA A 1 460 ? 132.647 126.802 171.981 1.00 79.53 460 ALA A N 1
ATOM 2660 C CA . ALA A 1 460 ? 131.736 125.816 172.540 1.00 79.53 460 ALA A CA 1
ATOM 2661 C C . ALA A 1 460 ? 132.364 124.434 172.506 1.00 79.53 460 ALA A C 1
ATOM 2662 O O . ALA A 1 460 ? 133.277 124.177 171.719 1.00 79.53 460 ALA A O 1
ATOM 2664 N N . ASP A 1 461 ? 131.867 123.551 173.364 1.00 87.95 461 ASP A N 1
ATOM 2665 C CA . ASP A 1 461 ? 132.237 122.144 173.353 1.00 87.95 461 ASP A CA 1
ATOM 2666 C C . ASP A 1 461 ? 131.044 121.325 172.887 1.00 87.95 461 ASP A C 1
ATOM 2667 O O . ASP A 1 461 ? 129.894 121.722 173.099 1.00 87.95 461 ASP A O 1
ATOM 2672 N N . PHE A 1 462 ? 131.316 120.203 172.234 1.00 88.02 462 PHE A N 1
ATOM 2673 C CA . PHE A 1 462 ? 130.248 119.341 171.751 1.00 88.02 462 PHE A CA 1
ATOM 2674 C C . PHE A 1 462 ? 130.033 118.152 172.676 1.00 88.02 462 PHE A C 1
ATOM 2675 O O . PHE A 1 462 ? 129.067 117.409 172.526 1.00 88.02 462 PHE A O 1
#

InterPro domains:
  IPR009357 Solute carrier family 52, riboflavin transporter [PF06237] (1-459)
  IPR009357 Solute carrier family 52, riboflavin transporter [PTHR12929] (1-468)

Nearest PDB structures (foldseek):
  8tgg-assembly1_B  TM=6.520E-01  e=6.453E-04  Homo sapiens
  8ucm-assembly1_A  TM=6.401E-01  e=1.033E-03  Homo sapiens
  8tth-assembly1_A  TM=6.082E-01  e=6.735E-04  Staphylococcus aureus
  8sc1-assembly1_A  TM=6.471E-01  e=2.231E-03  Homo sapiens
  4jre-assembly1_D  TM=5.362E-01  e=6.783E-03  Escherichia coli K-12

Radius of gyration: 20.24 Å; Cα contacts (8 Å, |Δi|>4): 461; chains: 1; bounding box: 46×57×58 Å